Protein AF-A0AAW7KJJ9-F1 (afdb_monomer_lite)

Radius of gyration: 34.93 Å; chains: 1; bounding box: 72×55×108 Å

pLDDT: mean 77.61, std 20.38, range [29.19, 97.38]

Organism: Enterococcus faecalis (NCBI:txid1351)

Foldseek 3Di:
DDDDDPPDDPPPPPPPPDDDDADLPAAKWKDADLAALQFIWIWHDDQVQQWIKIFTGDNNHTPDIDIWRWHADPVQQWIWTDDPPVDIDIWHWDDDPQWIDTNNDIIGHPPDPVSVVNSVSNHVNNVVVVVVVVVQLVLQQVLLVVLQVLAQVQCQVPVFAKDWFDDPPPLPDPDQKDWIWIWGQHPQAIKIWIWIFGADPNDTDDTDIDDIWTWGWPFFDADRPDDPDPPPPPPPPPPFDDDPQHQDDDPHSVLSVVNRYLLSSLVVRVVVVGFWTWTWIHTPDDPFGIKTFIATSPPRDTDHIPGDD

Structure (mmCIF, N/CA/C/O backbone):
data_AF-A0AAW7KJJ9-F1
#
_entry.id   AF-A0AAW7KJJ9-F1
#
loop_
_atom_site.group_PDB
_atom_site.id
_atom_site.type_symbol
_atom_site.label_atom_id
_atom_site.label_alt_id
_atom_site.label_comp_id
_atom_site.label_asym_id
_atom_site.label_entity_id
_atom_site.label_seq_id
_atom_site.pdbx_PDB_ins_code
_atom_site.Cartn_x
_atom_site.Cartn_y
_atom_site.Cartn_z
_atom_site.occupancy
_atom_site.B_iso_or_equiv
_atom_site.auth_seq_id
_atom_site.auth_comp_id
_atom_site.auth_asym_id
_atom_site.auth_atom_id
_atom_site.pdbx_PDB_model_num
ATOM 1 N N . MET A 1 1 ? -12.102 44.221 17.103 1.00 38.56 1 MET A N 1
ATOM 2 C CA . MET A 1 1 ? -13.132 43.160 17.133 1.00 38.56 1 MET A CA 1
ATOM 3 C C . MET A 1 1 ? -12.766 42.101 16.115 1.00 38.56 1 MET A C 1
ATOM 5 O O . MET A 1 1 ? -12.792 42.409 14.933 1.00 38.56 1 MET A O 1
ATOM 9 N N . LYS A 1 2 ? -12.382 40.914 16.587 1.00 29.19 2 LYS A N 1
ATOM 10 C CA . LYS A 1 2 ? -12.549 39.595 15.953 1.00 29.19 2 LYS A CA 1
ATOM 11 C C . LYS A 1 2 ? -11.945 38.584 16.934 1.00 29.19 2 LYS A C 1
ATOM 13 O O . LYS A 1 2 ? -10.739 38.569 17.147 1.00 29.19 2 LYS A O 1
ATOM 18 N N . GLN A 1 3 ? -12.829 37.885 17.643 1.00 29.89 3 GLN A N 1
ATOM 19 C CA . GLN A 1 3 ? -12.506 36.772 18.533 1.00 29.89 3 GLN A CA 1
ATOM 20 C C . GLN A 1 3 ? -12.103 35.581 17.663 1.00 29.89 3 GLN A C 1
ATOM 22 O O . GLN A 1 3 ? -12.896 35.156 16.827 1.00 29.89 3 GLN A O 1
ATOM 27 N N . ASN A 1 4 ? -10.896 35.055 17.868 1.00 33.16 4 ASN A N 1
ATOM 28 C CA . ASN A 1 4 ? -10.524 33.742 17.359 1.00 33.16 4 ASN A CA 1
ATOM 29 C C . ASN A 1 4 ? -10.923 32.695 18.398 1.00 33.16 4 ASN A C 1
ATOM 31 O O . ASN A 1 4 ? -10.538 32.761 19.566 1.00 33.16 4 ASN A O 1
ATOM 35 N N . LEU A 1 5 ? -11.764 31.781 17.933 1.00 33.03 5 LEU A N 1
ATOM 36 C CA . LEU A 1 5 ? -12.365 30.675 18.650 1.00 33.03 5 LEU A CA 1
ATOM 37 C C . LEU A 1 5 ? -11.293 29.591 18.865 1.00 33.03 5 LEU A C 1
ATOM 39 O O . LEU A 1 5 ? -10.882 28.921 17.924 1.00 33.03 5 LEU A O 1
ATOM 43 N N . LEU A 1 6 ? -10.823 29.437 20.102 1.00 32.75 6 LEU A N 1
ATOM 44 C CA . LEU A 1 6 ? -10.086 28.258 20.556 1.00 32.75 6 LEU A CA 1
ATOM 45 C C . LEU A 1 6 ? -11.108 27.138 20.793 1.00 32.75 6 LEU A C 1
ATOM 47 O O . LEU A 1 6 ? -11.750 27.103 21.841 1.00 32.75 6 LEU A O 1
ATOM 51 N N . ILE A 1 7 ? -11.274 26.230 19.830 1.00 38.69 7 ILE A N 1
ATOM 52 C CA . ILE A 1 7 ? -11.915 24.931 20.077 1.00 38.69 7 ILE A CA 1
ATOM 53 C C . ILE A 1 7 ? -10.819 24.015 20.629 1.00 38.69 7 ILE A C 1
ATOM 55 O O . ILE A 1 7 ? -10.204 23.229 19.918 1.00 38.69 7 ILE A O 1
ATOM 59 N N . GLY A 1 8 ? -10.507 24.207 21.910 1.00 32.06 8 GLY A N 1
ATOM 60 C CA . GLY A 1 8 ? -9.740 23.246 22.690 1.00 32.06 8 GLY A CA 1
ATOM 61 C C . GLY A 1 8 ? -10.665 22.103 23.087 1.00 32.06 8 GLY A C 1
ATOM 62 O O . GLY A 1 8 ? -11.717 22.349 23.677 1.00 32.06 8 GLY A O 1
ATOM 63 N N . GLY A 1 9 ? -10.279 20.877 22.730 1.00 35.22 9 GLY A N 1
ATOM 64 C CA . GLY A 1 9 ? -11.007 19.650 23.032 1.00 35.22 9 GLY A CA 1
ATOM 65 C C . GLY A 1 9 ? -11.447 19.591 24.492 1.00 35.22 9 GLY A C 1
ATOM 66 O O . GLY A 1 9 ? -10.632 19.592 25.416 1.00 35.22 9 GLY A O 1
ATOM 67 N N . LEU A 1 10 ? -12.762 19.547 24.689 1.00 30.70 10 LEU A N 1
ATOM 68 C CA . LEU A 1 10 ? -13.374 19.370 25.992 1.00 30.70 10 LEU A CA 1
ATOM 69 C C . LEU A 1 10 ? -13.276 17.882 26.362 1.00 30.70 10 LEU A C 1
ATOM 71 O O . LEU A 1 10 ? -14.176 17.092 26.096 1.00 30.70 10 LEU A O 1
ATOM 75 N N . LEU A 1 11 ? -12.148 17.499 26.961 1.00 33.16 11 LEU A N 1
ATOM 76 C CA . LEU A 1 11 ? -11.997 16.251 27.707 1.00 33.16 11 LEU A CA 1
ATOM 77 C C . LEU A 1 11 ? -12.899 16.339 28.946 1.00 33.16 11 LEU A C 1
ATOM 79 O O . LEU A 1 11 ? -12.489 16.822 30.002 1.00 33.16 11 LEU A O 1
ATOM 83 N N . ILE A 1 12 ? -14.157 15.918 28.811 1.00 36.25 12 ILE A N 1
ATOM 84 C CA . ILE A 1 12 ? -15.059 15.785 29.952 1.00 36.25 12 ILE A CA 1
ATOM 85 C C . ILE A 1 12 ? -14.660 14.518 30.725 1.00 36.25 12 ILE A C 1
ATOM 87 O O . ILE A 1 12 ? -15.220 13.445 30.540 1.00 36.25 12 ILE A O 1
ATOM 91 N N . LEU A 1 13 ? -13.676 14.644 31.614 1.00 38.50 13 LEU A N 1
ATOM 92 C CA . LEU A 1 13 ? -13.427 13.676 32.683 1.00 38.50 13 LEU A CA 1
ATOM 93 C C . LEU A 1 13 ? -14.454 13.918 33.799 1.00 38.50 13 LEU A C 1
ATOM 95 O O . LEU A 1 13 ? -14.200 14.670 34.742 1.00 38.50 13 LEU A O 1
ATOM 99 N N . VAL A 1 14 ? -15.636 13.301 33.692 1.00 40.09 14 VAL A N 1
ATOM 100 C CA . VAL A 1 14 ? -16.608 13.273 34.798 1.00 40.09 14 VAL A CA 1
ATOM 101 C C . VAL A 1 14 ? -16.151 12.243 35.832 1.00 40.09 14 VAL A C 1
ATOM 103 O O . VAL A 1 14 ? -16.577 11.091 35.834 1.00 40.09 14 VAL A O 1
ATOM 106 N N . PHE A 1 15 ? -15.305 12.663 36.771 1.00 39.34 15 PHE A N 1
ATOM 107 C CA . PHE A 1 15 ? -15.132 11.931 38.025 1.00 39.34 15 PHE A CA 1
ATOM 108 C C . PHE A 1 15 ? -16.404 12.075 38.870 1.00 39.34 15 PHE A C 1
ATOM 110 O O . PHE A 1 15 ? -16.551 13.033 39.626 1.00 39.34 15 PHE A O 1
ATOM 117 N N . SER A 1 16 ? -17.326 11.115 38.776 1.00 38.00 16 SER A N 1
ATOM 118 C CA . SER A 1 16 ? -18.429 10.992 39.736 1.00 38.00 16 SER A CA 1
ATOM 119 C C . SER A 1 16 ? -18.065 10.009 40.856 1.00 38.00 16 SER A C 1
ATOM 121 O O . SER A 1 16 ? -18.453 8.842 40.882 1.00 38.00 16 SER A O 1
ATOM 123 N N . LEU A 1 17 ? -17.311 10.516 41.836 1.00 41.28 17 LEU A N 1
ATOM 124 C CA . LEU A 1 17 ? -17.222 9.911 43.165 1.00 41.28 17 LEU A CA 1
ATOM 125 C C . LEU A 1 17 ? -18.615 9.944 43.808 1.00 41.28 17 LEU A C 1
ATOM 127 O O . LEU A 1 17 ? -19.129 11.001 44.159 1.00 41.28 17 LEU A O 1
ATOM 131 N N . GLY A 1 18 ? -19.228 8.774 43.960 1.00 34.47 18 GLY A N 1
ATOM 132 C CA . GLY A 1 18 ? -20.484 8.614 44.682 1.00 34.47 18 GLY A CA 1
ATOM 133 C C . GLY A 1 18 ? -20.627 7.184 45.173 1.00 34.47 18 GLY A C 1
ATOM 134 O O . GLY A 1 18 ? -21.179 6.345 44.465 1.00 34.47 18 GLY A O 1
ATOM 135 N N . ALA A 1 19 ? -20.107 6.918 46.370 1.00 38.81 19 ALA A N 1
ATOM 136 C CA . ALA A 1 19 ? -20.372 5.705 47.129 1.00 38.81 19 ALA A CA 1
ATOM 137 C C . ALA A 1 19 ? -21.547 5.964 48.083 1.00 38.81 19 ALA A C 1
ATOM 139 O O . ALA A 1 19 ? -21.406 6.744 49.020 1.00 38.81 19 ALA A O 1
ATOM 140 N N . CYS A 1 20 ? -22.695 5.343 47.793 1.00 37.47 20 CYS A N 1
ATOM 141 C CA . CYS A 1 20 ? -23.636 4.728 48.742 1.00 37.47 20 CYS A CA 1
ATOM 142 C C . CYS A 1 20 ? -24.881 4.266 47.962 1.00 37.47 20 CYS A C 1
ATOM 144 O O . CYS A 1 20 ? -25.702 5.085 47.565 1.00 37.47 20 CYS A O 1
ATOM 146 N N . GLY A 1 21 ? -24.992 2.952 47.725 1.00 47.78 21 GLY A N 1
ATOM 147 C CA . GLY A 1 21 ? -26.198 2.299 47.189 1.00 47.78 21 GLY A CA 1
ATOM 148 C C . GLY A 1 21 ? -26.370 2.252 45.664 1.00 47.78 21 GLY A C 1
ATOM 149 O O . GLY A 1 21 ? -27.500 2.104 45.217 1.00 47.78 21 GLY A O 1
ATOM 150 N N . LYS A 1 22 ? -25.303 2.383 44.863 1.00 66.94 22 LYS A N 1
ATOM 151 C CA . LYS A 1 22 ? -25.394 2.287 43.391 1.00 66.94 22 LYS A CA 1
ATOM 152 C C . LYS A 1 22 ? -25.579 0.838 42.929 1.00 66.94 22 LYS A C 1
ATOM 154 O O . LYS A 1 22 ? -24.984 -0.072 43.514 1.00 66.94 22 LYS A O 1
ATOM 159 N N . ASN A 1 23 ? -26.385 0.632 41.888 1.00 81.12 23 ASN A N 1
ATOM 160 C CA . ASN A 1 23 ? -26.553 -0.676 41.260 1.00 81.12 23 ASN A CA 1
ATOM 161 C C . ASN A 1 23 ? -25.176 -1.165 40.779 1.00 81.12 23 ASN A C 1
ATOM 163 O O . ASN A 1 23 ? -24.362 -0.372 40.308 1.00 81.12 23 ASN A O 1
ATOM 167 N N . LYS A 1 24 ? -24.886 -2.468 40.891 1.00 87.06 24 LYS A N 1
ATOM 168 C CA . LYS A 1 24 ? -23.580 -3.034 40.496 1.00 87.06 24 LYS A CA 1
ATOM 169 C C . LYS A 1 24 ? -23.225 -2.767 39.030 1.00 87.06 24 LYS A C 1
ATOM 171 O O . LYS A 1 24 ? -22.048 -2.790 38.685 1.00 87.06 24 LYS A O 1
ATOM 176 N N . ILE A 1 25 ? -24.229 -2.534 38.187 1.00 91.25 25 ILE A N 1
ATOM 177 C CA . ILE A 1 25 ? -24.044 -2.220 36.771 1.00 91.25 25 ILE A CA 1
ATOM 178 C C . ILE A 1 25 ? -23.731 -0.736 36.505 1.00 91.25 25 ILE A C 1
ATOM 180 O O . ILE A 1 25 ? -23.243 -0.409 35.427 1.00 91.25 25 ILE A O 1
ATOM 184 N N . ASP A 1 26 ? -23.950 0.168 37.466 1.00 92.56 26 ASP A N 1
ATOM 185 C CA . ASP A 1 26 ? -23.759 1.609 37.256 1.00 92.56 26 ASP A CA 1
ATOM 186 C C . ASP A 1 26 ? -22.306 1.970 36.931 1.00 92.56 26 ASP A C 1
ATOM 188 O O . ASP A 1 26 ? -21.365 1.539 37.605 1.00 92.56 26 ASP A O 1
ATOM 192 N N . GLY A 1 27 ? -22.126 2.859 35.956 1.00 93.75 27 GLY A N 1
ATOM 193 C CA . GLY A 1 27 ? -20.876 3.510 35.566 1.00 93.75 27 GLY A CA 1
ATOM 194 C C . GLY A 1 27 ? -20.421 3.149 34.153 1.00 93.75 27 GLY A C 1
ATOM 195 O O . GLY A 1 27 ? -21.207 2.652 33.352 1.00 93.75 27 GLY A O 1
ATOM 196 N N . THR A 1 28 ? -19.142 3.395 33.871 1.00 96.88 28 THR A N 1
ATOM 197 C CA . THR A 1 28 ? -18.573 3.261 32.524 1.00 96.88 28 THR A CA 1
ATOM 198 C C . THR A 1 28 ? -17.929 1.896 32.302 1.00 96.88 28 THR A C 1
ATOM 200 O O . THR A 1 28 ? -17.149 1.419 33.135 1.00 96.88 28 THR A O 1
ATOM 203 N N . TRP A 1 29 ? -18.249 1.279 31.171 1.00 97.38 29 TRP A N 1
ATOM 204 C CA . TRP A 1 29 ? -17.773 -0.028 30.737 1.00 97.38 29 TRP A CA 1
ATOM 205 C C . TRP A 1 29 ? -17.231 0.083 29.317 1.00 97.38 29 TRP A C 1
ATOM 207 O O . TRP A 1 29 ? -17.823 0.755 28.481 1.00 97.38 29 TRP A O 1
ATOM 217 N N . THR A 1 30 ? -16.084 -0.526 29.045 1.00 97.00 30 THR A N 1
ATOM 218 C CA . THR A 1 30 ? -15.390 -0.404 27.759 1.00 97.00 30 THR A CA 1
ATOM 219 C C . THR A 1 30 ? -15.041 -1.775 27.204 1.00 97.00 30 THR A C 1
ATOM 221 O O . THR A 1 30 ? -14.566 -2.650 27.929 1.00 97.00 30 THR A O 1
ATOM 224 N N . GLN A 1 31 ? -15.224 -1.931 25.900 1.00 96.81 31 GLN A N 1
ATOM 225 C CA . GLN A 1 31 ? -14.722 -3.046 25.112 1.00 96.81 31 GLN A CA 1
ATOM 226 C C . GLN A 1 31 ? -13.832 -2.481 24.004 1.00 96.81 31 GLN A C 1
ATOM 228 O O . GLN A 1 31 ? -14.253 -1.595 23.268 1.00 96.81 31 GLN A O 1
ATOM 233 N N . TYR A 1 32 ? -12.600 -2.969 23.893 1.00 95.94 32 TYR A N 1
ATOM 234 C CA . TYR A 1 32 ? -11.695 -2.594 22.803 1.00 95.94 32 TYR A CA 1
ATOM 235 C C . TYR A 1 32 ? -11.823 -3.594 21.660 1.00 95.94 32 TYR A C 1
ATOM 237 O O . TYR A 1 32 ? -12.079 -4.775 21.901 1.00 95.94 32 TYR A O 1
ATOM 245 N N . SER A 1 33 ? -11.589 -3.137 20.434 1.00 94.06 33 SER A N 1
ATOM 246 C CA . SER A 1 33 ? -11.373 -4.042 19.311 1.00 94.06 33 SER A CA 1
ATOM 247 C C . SER A 1 33 ? -10.130 -4.907 19.550 1.00 94.06 33 SER A C 1
ATOM 249 O O . SER A 1 33 ? -9.193 -4.508 20.250 1.00 94.06 33 SER A O 1
ATOM 251 N N . ASP A 1 34 ? -10.079 -6.071 18.906 1.00 91.12 34 ASP A N 1
ATOM 252 C CA . ASP A 1 34 ? -8.890 -6.930 18.946 1.00 91.12 34 ASP A CA 1
ATOM 253 C C . ASP A 1 34 ? -7.673 -6.308 18.238 1.00 91.12 34 ASP A C 1
ATOM 255 O O . ASP A 1 34 ? -6.546 -6.760 18.440 1.00 91.12 34 ASP A O 1
ATOM 259 N N . TYR A 1 35 ? -7.887 -5.264 17.433 1.00 88.88 35 TYR A N 1
ATOM 260 C CA . TYR A 1 35 ? -6.872 -4.677 16.561 1.00 88.88 35 TYR A CA 1
ATOM 261 C C . TYR A 1 35 ? -6.276 -3.378 17.102 1.00 88.88 35 TYR A C 1
ATOM 263 O O . TYR A 1 35 ? -5.182 -2.999 16.696 1.00 88.88 35 TYR A O 1
ATOM 271 N N . SER A 1 36 ? -6.988 -2.667 17.978 1.00 93.56 36 SER A N 1
ATOM 272 C CA . SER A 1 36 ? -6.662 -1.281 18.320 1.00 93.56 36 SER A CA 1
ATOM 273 C C . SER A 1 36 ? -7.365 -0.808 19.583 1.00 93.56 36 SER A C 1
ATOM 275 O O . SER A 1 36 ? -8.564 -1.002 19.770 1.00 93.56 36 SER A O 1
ATOM 277 N N . GLU A 1 37 ? -6.615 -0.125 20.450 1.00 95.19 37 GLU A N 1
ATOM 278 C CA . GLU A 1 37 ? -7.151 0.511 21.653 1.00 95.19 37 GLU A CA 1
ATOM 279 C C . GLU A 1 37 ? -7.952 1.789 21.362 1.00 95.19 37 GLU A C 1
ATOM 281 O O . GLU A 1 37 ? -8.594 2.343 22.260 1.00 95.19 37 GLU A O 1
ATOM 286 N N . LYS A 1 38 ? -7.848 2.294 20.129 1.00 93.25 38 LYS A N 1
ATOM 287 C CA . LYS A 1 38 ? -8.545 3.486 19.649 1.00 93.25 38 LYS A CA 1
ATOM 288 C C . LYS A 1 38 ? -9.942 3.162 19.122 1.00 93.25 38 LYS A C 1
ATOM 290 O O . LYS A 1 38 ? -10.807 4.035 19.155 1.00 93.25 38 LYS A O 1
ATOM 295 N N . ASP A 1 39 ? -10.141 1.930 18.669 1.00 95.69 39 ASP A N 1
ATOM 296 C CA . ASP A 1 39 ? -11.422 1.414 18.207 1.00 95.69 39 ASP A CA 1
ATOM 297 C C . ASP A 1 39 ? -12.066 0.646 19.361 1.00 95.69 39 ASP A C 1
ATOM 299 O O . ASP A 1 39 ? -11.541 -0.371 19.826 1.00 95.69 39 ASP A O 1
ATOM 303 N N . LYS A 1 40 ? -13.151 1.191 19.906 1.00 96.25 40 LYS A N 1
ATOM 304 C CA . LYS A 1 40 ? -13.757 0.690 21.144 1.00 96.25 40 LYS A CA 1
ATOM 305 C C . LYS A 1 40 ? -15.232 1.043 21.233 1.00 96.25 40 LYS A C 1
ATOM 307 O O . LYS A 1 40 ? -15.655 2.070 20.713 1.00 96.25 40 LYS A O 1
ATOM 312 N N . THR A 1 41 ? -15.970 0.260 22.001 1.00 96.62 41 THR A N 1
ATOM 313 C CA . THR A 1 41 ? -17.347 0.561 22.389 1.00 96.62 41 THR A CA 1
ATOM 314 C C . THR A 1 41 ? -17.377 0.895 23.874 1.00 96.62 41 THR A C 1
ATOM 316 O O . THR A 1 41 ? -16.780 0.195 24.696 1.00 96.62 41 THR A O 1
ATOM 319 N N . VAL A 1 42 ? -18.037 1.996 24.224 1.00 96.94 42 VAL A N 1
ATOM 320 C CA . VAL A 1 42 ? -18.169 2.481 25.599 1.00 96.94 42 VAL A CA 1
ATOM 321 C C . VAL A 1 42 ? -19.642 2.529 25.975 1.00 96.94 42 VAL A C 1
ATOM 323 O O . VAL A 1 42 ? -20.436 3.182 25.303 1.00 96.94 42 VAL A O 1
ATOM 326 N N . TYR A 1 43 ? -19.979 1.866 27.076 1.00 95.81 43 TYR A N 1
ATOM 327 C CA . TYR A 1 43 ? -21.298 1.868 27.688 1.00 95.81 43 TYR A CA 1
ATOM 328 C C . TYR A 1 43 ? -21.250 2.674 28.983 1.00 95.81 43 TYR A C 1
ATOM 330 O O . TYR A 1 43 ? -20.529 2.323 29.918 1.00 95.81 43 TYR A O 1
ATOM 338 N N . GLU A 1 44 ? -22.051 3.727 29.068 1.00 96.50 44 GLU A N 1
ATOM 339 C CA . GLU A 1 44 ? -22.269 4.487 30.297 1.00 96.50 44 GLU A CA 1
ATOM 340 C C . GLU A 1 44 ? -23.669 4.185 30.821 1.00 96.50 44 GLU A C 1
ATOM 342 O O . GLU A 1 44 ? -24.659 4.549 30.188 1.00 96.50 44 GLU A O 1
ATOM 347 N N . ILE A 1 45 ? -23.761 3.507 31.966 1.00 94.88 45 ILE A N 1
ATOM 348 C CA . ILE A 1 45 ? -25.038 3.086 32.553 1.00 94.88 45 ILE A CA 1
ATOM 349 C C . ILE A 1 45 ? -25.307 3.891 33.824 1.00 94.88 45 ILE A C 1
ATOM 351 O O . ILE A 1 45 ? -24.501 3.887 34.757 1.00 94.88 45 ILE A O 1
ATOM 355 N N . ASP A 1 46 ? -26.460 4.558 33.864 1.00 94.25 46 ASP A N 1
ATOM 356 C CA . ASP A 1 46 ? -26.960 5.302 35.018 1.00 94.25 46 ASP A CA 1
ATOM 357 C C . ASP A 1 46 ? -28.389 4.854 35.339 1.00 94.25 46 ASP A C 1
ATOM 359 O O . ASP A 1 46 ? -29.377 5.334 34.768 1.00 94.25 46 ASP A O 1
ATOM 363 N N . THR A 1 47 ? -28.497 3.911 36.273 1.00 92.25 47 THR A N 1
ATOM 364 C CA . THR A 1 47 ? -29.785 3.358 36.701 1.00 92.25 47 THR A CA 1
ATOM 365 C C . THR A 1 47 ? -30.644 4.357 37.470 1.00 92.25 47 THR A C 1
ATOM 367 O O . THR A 1 47 ? -31.866 4.259 37.404 1.00 92.25 47 THR A O 1
ATOM 370 N N . ASN A 1 48 ? -30.058 5.372 38.118 1.00 91.38 48 ASN A N 1
ATOM 371 C CA . ASN A 1 48 ? -30.836 6.409 38.810 1.00 91.38 48 ASN A CA 1
ATOM 372 C C . ASN A 1 48 ? -31.593 7.280 37.805 1.00 91.38 48 ASN A C 1
ATOM 374 O O . ASN A 1 48 ? -32.760 7.624 38.004 1.00 91.38 48 ASN A O 1
ATOM 378 N N . ASN A 1 49 ? -30.928 7.613 36.699 1.00 91.69 49 ASN A N 1
ATOM 379 C CA . ASN A 1 49 ? -31.509 8.407 35.624 1.00 91.69 49 ASN A CA 1
ATOM 380 C C . ASN A 1 49 ? -32.181 7.567 34.533 1.00 91.69 49 ASN A C 1
ATOM 382 O O . ASN A 1 49 ? -32.677 8.151 33.569 1.00 91.69 49 ASN A O 1
ATOM 386 N N . HIS A 1 50 ? -32.237 6.239 34.692 1.00 92.50 50 HIS A N 1
ATOM 387 C CA . HIS A 1 50 ? -32.863 5.307 33.748 1.00 92.50 50 HIS A CA 1
ATOM 388 C C . HIS A 1 50 ? -32.281 5.429 32.330 1.00 92.50 50 HIS A C 1
ATOM 390 O O . HIS A 1 50 ? -33.007 5.404 31.333 1.00 92.50 50 HIS A O 1
ATOM 396 N N . LYS A 1 51 ? -30.960 5.615 32.232 1.00 94.12 51 LYS A N 1
ATOM 397 C CA . LYS A 1 51 ? -30.259 5.917 30.978 1.00 94.12 51 LYS A CA 1
ATOM 398 C C . LYS A 1 51 ? -29.071 4.996 30.753 1.00 94.12 51 LYS A C 1
ATOM 400 O O . LYS A 1 51 ? -28.349 4.654 31.686 1.00 94.12 51 LYS A O 1
ATOM 405 N N . MET A 1 52 ? -28.861 4.660 29.488 1.00 93.88 52 MET A N 1
ATOM 406 C CA . MET A 1 52 ? -27.653 4.018 28.993 1.00 93.88 52 MET A CA 1
ATOM 407 C C . MET A 1 52 ? -27.198 4.731 27.726 1.00 93.88 52 MET A C 1
ATOM 409 O O . MET A 1 52 ? -27.986 4.880 26.796 1.00 93.88 52 MET A O 1
ATOM 413 N N . THR A 1 53 ? -25.946 5.168 27.685 1.00 95.25 53 THR A N 1
ATOM 414 C CA . THR A 1 53 ? -25.325 5.705 26.471 1.00 95.25 53 THR A CA 1
ATOM 415 C C . THR A 1 53 ? -24.377 4.658 25.910 1.00 95.25 53 THR A C 1
ATOM 417 O O . THR A 1 53 ? -23.553 4.136 26.657 1.00 95.25 53 THR A O 1
ATOM 420 N N . ILE A 1 54 ? -24.482 4.363 24.617 1.00 94.62 54 ILE A N 1
ATOM 421 C CA . ILE A 1 54 ? -23.535 3.509 23.894 1.00 94.62 54 ILE A CA 1
ATOM 422 C C . ILE A 1 54 ? -22.823 4.384 22.873 1.00 94.62 54 ILE A C 1
ATOM 424 O O . ILE A 1 54 ? -23.484 4.979 22.021 1.00 94.62 54 ILE A O 1
ATOM 428 N N . SER A 1 55 ? -21.501 4.463 22.964 1.00 96.50 55 SER A N 1
ATOM 429 C CA . SER A 1 55 ? -20.659 5.236 22.053 1.00 96.50 55 SER A CA 1
ATOM 430 C C . SER A 1 55 ? -19.627 4.328 21.400 1.00 96.50 55 SER A C 1
ATOM 432 O O . SER A 1 55 ? -18.847 3.676 22.097 1.00 96.50 55 SER A O 1
ATOM 434 N N . GLU A 1 56 ? -19.598 4.316 20.073 1.00 96.62 56 GLU A N 1
ATOM 435 C CA . GLU A 1 56 ? -18.585 3.611 19.292 1.00 96.62 56 GLU A CA 1
ATOM 436 C C . GLU A 1 56 ? -17.515 4.604 18.858 1.00 96.62 56 GLU A C 1
ATOM 438 O O . GLU A 1 56 ? -17.804 5.701 18.369 1.00 96.62 56 GLU A O 1
ATOM 443 N N . TYR A 1 57 ? -16.265 4.208 19.045 1.00 95.44 57 TYR A N 1
ATOM 444 C CA . TYR A 1 57 ? -15.099 4.974 18.663 1.00 95.44 57 TYR A CA 1
ATOM 445 C C . TYR A 1 57 ? -14.418 4.292 17.487 1.00 95.44 57 TYR A C 1
ATOM 447 O O . TYR A 1 57 ? -14.188 3.084 17.543 1.00 95.44 57 TYR A O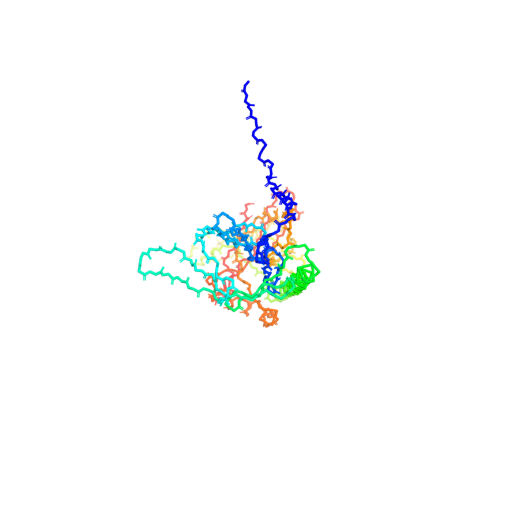 1
ATOM 455 N N . SER A 1 58 ? -14.036 5.076 16.480 1.00 93.12 58 SER A N 1
ATOM 456 C CA . SER A 1 58 ? -13.079 4.655 15.464 1.00 93.12 58 SER A CA 1
ATOM 457 C C . SER A 1 58 ? -11.900 5.615 15.425 1.00 93.12 58 SER A C 1
ATOM 459 O O . SER A 1 58 ? -12.077 6.831 15.461 1.00 93.12 58 SER A O 1
ATOM 461 N N . ASN A 1 59 ? -10.682 5.071 15.433 1.00 91.06 59 ASN A N 1
ATOM 462 C CA . ASN A 1 59 ? -9.436 5.841 15.509 1.00 91.06 59 ASN A CA 1
ATOM 463 C C . ASN A 1 59 ? -9.414 6.903 16.639 1.00 91.06 59 ASN A C 1
ATOM 465 O O . ASN A 1 59 ? -8.734 7.923 16.552 1.00 91.06 59 ASN A O 1
ATOM 469 N N . GLY A 1 60 ? -10.119 6.647 17.746 1.00 90.00 60 GLY A N 1
ATOM 470 C CA . GLY A 1 60 ? -10.161 7.527 18.916 1.00 90.00 60 GLY A CA 1
ATOM 471 C C . GLY A 1 60 ? -11.220 8.628 18.848 1.00 90.00 60 GLY A C 1
ATOM 472 O O . GLY A 1 60 ? -11.388 9.348 19.832 1.00 90.00 60 GLY A O 1
ATOM 473 N N . GLU A 1 61 ? -11.968 8.720 17.750 1.00 93.19 61 GLU A N 1
ATOM 474 C CA . GLU A 1 61 ? -13.087 9.643 17.578 1.00 93.19 61 GLU A CA 1
ATOM 475 C C . GLU A 1 61 ? -14.419 8.907 17.694 1.00 93.19 61 GLU A C 1
ATOM 477 O O . GLU A 1 61 ? -14.532 7.749 17.301 1.00 93.19 61 GLU A O 1
ATOM 482 N N . ILE A 1 62 ? -15.439 9.572 18.239 1.00 93.00 62 ILE A N 1
ATOM 483 C CA . ILE A 1 62 ? -16.788 9.001 18.327 1.00 93.00 62 ILE A CA 1
ATOM 484 C C . ILE A 1 62 ? -17.393 8.996 16.923 1.00 93.00 62 ILE A C 1
ATOM 486 O O . ILE A 1 62 ? -17.606 10.062 16.347 1.00 93.00 62 ILE A O 1
ATOM 490 N N . VAL A 1 63 ? -17.708 7.813 16.399 1.00 95.81 63 VAL A N 1
ATOM 491 C CA . VAL A 1 63 ? -18.373 7.654 15.096 1.00 95.81 63 VAL A CA 1
ATOM 492 C C . VAL A 1 63 ? -19.885 7.551 15.239 1.00 95.81 63 VAL A C 1
ATOM 494 O O . VAL A 1 63 ? -20.628 8.110 14.433 1.00 95.81 63 VAL A O 1
ATOM 497 N N . THR A 1 64 ? -20.356 6.887 16.293 1.00 95.19 64 THR A N 1
ATOM 498 C CA . THR A 1 64 ? -21.778 6.761 16.608 1.00 95.19 64 THR A CA 1
ATOM 499 C C . THR A 1 64 ? -21.984 6.904 18.112 1.00 95.19 64 THR A C 1
ATOM 501 O O . THR A 1 64 ? -21.132 6.544 18.926 1.00 95.19 64 THR A O 1
ATOM 504 N N . SER A 1 65 ? -23.124 7.471 18.500 1.00 94.38 65 SER A N 1
ATOM 505 C CA . SER A 1 65 ? -23.547 7.513 19.896 1.00 94.38 65 SER A CA 1
ATOM 506 C C . SER A 1 65 ? -25.062 7.410 19.972 1.00 94.38 65 SER A C 1
ATOM 508 O O . SER A 1 65 ?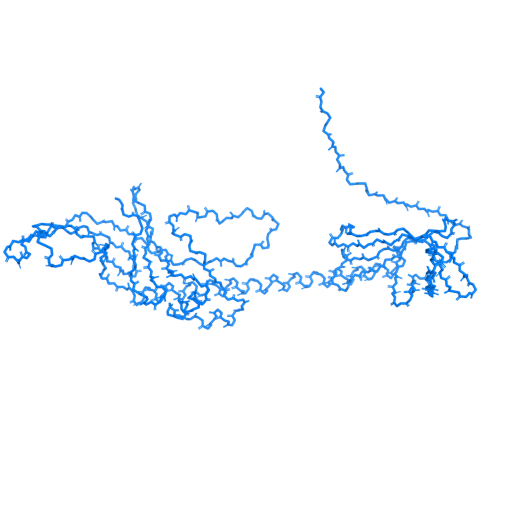 -25.781 8.093 19.238 1.00 94.38 65 SER A O 1
ATOM 510 N N . SER A 1 66 ? -25.554 6.540 20.848 1.00 91.81 66 SER A N 1
ATOM 511 C CA . SER A 1 66 ? -26.978 6.313 21.065 1.00 91.81 66 SER A CA 1
ATOM 512 C C . SER A 1 66 ? -27.316 6.439 22.545 1.00 91.81 66 SER A C 1
ATOM 514 O O . SER A 1 66 ? -26.611 5.919 23.408 1.00 91.81 66 SER A O 1
ATOM 516 N N . LEU A 1 67 ? -28.409 7.146 22.840 1.00 92.69 67 LEU A N 1
ATOM 517 C CA . LEU A 1 67 ? -28.964 7.250 24.184 1.00 92.69 67 LEU A CA 1
ATOM 518 C C . LEU A 1 67 ? -30.213 6.378 24.281 1.00 92.69 67 LEU A C 1
ATOM 520 O O . LEU A 1 67 ? -31.200 6.607 23.582 1.00 92.69 67 LEU A O 1
ATOM 524 N N . LYS A 1 68 ? -30.183 5.433 25.210 1.00 90.88 68 LYS A N 1
ATOM 525 C CA . LYS A 1 68 ? -31.225 4.445 25.455 1.00 90.88 68 LYS A CA 1
ATOM 526 C C . LYS A 1 68 ? -31.884 4.719 26.803 1.00 90.88 68 LYS A C 1
ATOM 528 O O . LYS A 1 68 ? -31.213 4.962 27.808 1.00 90.88 68 LYS A O 1
ATOM 533 N N . GLN A 1 69 ? -33.214 4.718 26.826 1.00 92.69 69 GLN A N 1
ATOM 534 C CA . GLN A 1 69 ? -33.983 4.745 28.072 1.00 92.69 69 GLN A CA 1
ATOM 535 C C . GLN A 1 69 ? -34.111 3.313 28.580 1.00 92.69 69 GLN A C 1
ATOM 537 O O . GLN A 1 69 ? -34.578 2.451 27.840 1.00 92.69 69 GLN A O 1
ATOM 542 N N . ILE A 1 70 ? -33.707 3.051 29.820 1.00 92.50 70 ILE A N 1
ATOM 543 C CA . ILE A 1 70 ? -33.607 1.686 30.347 1.00 92.50 70 ILE A CA 1
ATOM 544 C C . ILE A 1 70 ? -34.334 1.508 31.677 1.00 92.50 70 ILE A C 1
ATOM 546 O O . ILE A 1 70 ? -34.524 2.442 32.449 1.00 92.50 70 ILE A O 1
ATOM 550 N N . THR A 1 71 ? -34.718 0.274 31.976 1.00 91.25 71 THR A N 1
ATOM 551 C CA . THR A 1 71 ? -35.122 -0.165 33.316 1.00 91.25 71 THR A CA 1
ATOM 552 C C . THR A 1 71 ? -34.360 -1.438 33.655 1.00 91.25 71 THR A C 1
ATOM 554 O O . THR A 1 71 ? -34.310 -2.350 32.836 1.00 91.25 71 THR A O 1
ATOM 557 N N . VAL A 1 72 ? -33.760 -1.509 34.842 1.00 91.31 72 VAL A N 1
ATOM 558 C CA . VAL A 1 72 ? -32.960 -2.667 35.268 1.00 91.31 72 VAL A CA 1
ATOM 559 C C . VAL A 1 72 ? -33.755 -3.515 36.252 1.00 91.31 72 VAL A C 1
ATOM 561 O O . VAL A 1 72 ? -34.213 -3.013 37.277 1.00 91.31 72 VAL A O 1
ATOM 564 N N . ASP A 1 73 ? -33.892 -4.806 35.953 1.00 90.62 73 ASP A N 1
ATOM 565 C CA . ASP A 1 73 ? -34.428 -5.806 36.871 1.00 90.62 73 ASP A CA 1
ATOM 566 C C . ASP A 1 73 ? -33.277 -6.584 37.516 1.00 90.62 73 ASP A C 1
ATOM 568 O O . ASP A 1 73 ? -32.645 -7.448 36.902 1.00 90.62 73 ASP A O 1
ATOM 572 N N . GLU A 1 74 ? -32.984 -6.271 38.778 1.00 87.19 74 GLU A N 1
ATOM 573 C CA . GLU A 1 74 ? -31.887 -6.913 39.503 1.00 87.19 74 GLU A CA 1
ATOM 574 C C . GLU A 1 74 ? -32.154 -8.375 39.870 1.00 87.19 74 GLU A C 1
ATOM 576 O O . GLU A 1 74 ? -31.188 -9.105 40.131 1.00 87.19 74 GLU A O 1
ATOM 581 N N . LYS A 1 75 ? -33.424 -8.794 39.945 1.00 89.12 75 LYS A N 1
ATOM 582 C CA . LYS A 1 75 ? -33.795 -10.169 40.302 1.00 89.12 75 LYS A CA 1
ATOM 583 C C . LYS A 1 75 ? -33.611 -11.079 39.102 1.00 89.12 75 LYS A C 1
ATOM 585 O O . LYS A 1 75 ? -32.941 -12.101 39.225 1.00 89.12 75 LYS A O 1
ATOM 590 N N . ASP A 1 76 ? -34.130 -10.645 37.960 1.00 90.06 76 ASP A N 1
ATOM 591 C CA . ASP A 1 76 ? -34.067 -11.407 36.714 1.00 90.06 76 ASP A CA 1
ATOM 592 C C . ASP A 1 76 ? -32.752 -11.186 35.955 1.00 90.06 76 ASP A C 1
ATOM 594 O O . ASP A 1 76 ? -32.491 -11.874 34.973 1.00 90.06 76 ASP A O 1
ATOM 598 N N . LYS A 1 77 ? -31.906 -10.250 36.414 1.00 92.06 77 LYS A N 1
ATOM 599 C CA . LYS A 1 77 ? -30.636 -9.877 35.771 1.00 92.06 77 LYS A CA 1
ATOM 600 C C . LYS A 1 77 ? -30.835 -9.464 34.314 1.00 92.06 77 LYS A C 1
ATOM 602 O O . LYS A 1 77 ? -30.129 -9.911 33.414 1.00 92.06 77 LYS A O 1
ATOM 607 N N . THR A 1 78 ? -31.809 -8.583 34.089 1.00 92.50 78 THR A N 1
ATOM 608 C CA . THR A 1 78 ? -32.130 -8.061 32.756 1.00 92.50 78 THR A CA 1
ATOM 609 C C . THR A 1 78 ? -32.185 -6.536 32.725 1.00 92.50 78 THR A C 1
ATOM 611 O O . THR A 1 78 ? -32.534 -5.884 33.710 1.00 92.50 78 THR A O 1
ATOM 614 N N . ILE A 1 79 ? -31.842 -5.962 31.575 1.00 91.56 79 ILE A N 1
ATOM 615 C CA . ILE A 1 79 ? -32.066 -4.561 31.222 1.00 91.56 79 ILE A CA 1
ATOM 616 C C . ILE A 1 79 ? -33.173 -4.537 30.177 1.00 91.56 79 ILE A C 1
ATOM 618 O O . ILE A 1 79 ? -33.075 -5.199 29.149 1.00 91.56 79 ILE A O 1
ATOM 622 N N . LYS A 1 80 ? -34.231 -3.775 30.429 1.00 90.06 80 LYS A N 1
ATOM 623 C CA . LYS A 1 80 ? -35.303 -3.541 29.464 1.00 90.06 80 LYS A CA 1
ATOM 624 C C . LYS A 1 80 ? -35.101 -2.189 28.820 1.00 90.06 80 LYS A C 1
ATOM 626 O O . LYS A 1 80 ? -35.068 -1.173 29.517 1.00 90.06 80 LYS A O 1
ATOM 631 N N . GLU A 1 81 ? -34.985 -2.183 27.504 1.00 85.31 81 GLU A N 1
ATOM 632 C CA . GLU A 1 81 ? -34.866 -0.965 26.724 1.00 85.31 81 GLU A CA 1
ATOM 633 C C . GLU A 1 81 ? -36.252 -0.447 26.342 1.00 85.31 81 GLU A C 1
ATOM 635 O O . GLU A 1 81 ? -37.083 -1.171 25.786 1.00 85.31 81 GLU A O 1
ATOM 640 N N . LYS A 1 82 ? -36.535 0.813 26.668 1.00 73.88 82 LYS A N 1
ATOM 641 C CA . LYS A 1 82 ? -37.835 1.424 26.406 1.00 73.88 82 LYS A CA 1
ATOM 642 C C . LYS A 1 82 ? -37.897 1.906 24.954 1.00 73.88 82 LYS A C 1
ATOM 644 O O . LYS A 1 82 ? -37.532 3.042 24.658 1.00 73.88 82 LYS A O 1
ATOM 649 N N . GLY A 1 83 ? -38.365 1.029 24.068 1.00 65.44 83 GLY A N 1
ATOM 650 C CA . GLY A 1 83 ? -38.700 1.346 22.678 1.00 65.44 83 GLY A CA 1
ATOM 651 C C . GLY A 1 83 ? -40.116 1.914 22.504 1.00 65.44 83 GLY A C 1
ATOM 652 O O . GLY A 1 83 ? -40.762 2.359 23.456 1.00 65.44 83 GLY A O 1
ATOM 653 N N . THR A 1 84 ? -40.617 1.892 21.266 1.00 53.56 84 THR A N 1
ATOM 654 C CA . THR A 1 84 ? -42.054 2.083 20.991 1.00 53.56 84 THR A CA 1
ATOM 655 C C . THR A 1 84 ? -42.836 0.850 21.468 1.00 53.56 84 THR A C 1
ATOM 657 O O . THR A 1 84 ? -42.254 -0.224 21.603 1.00 53.56 84 THR A O 1
ATOM 660 N N . GLU A 1 85 ? -44.144 0.975 21.731 1.00 52.03 85 GLU A N 1
ATOM 661 C CA . GLU A 1 85 ? -44.992 -0.070 22.356 1.00 52.03 85 GLU A CA 1
ATOM 662 C C . GLU A 1 85 ? -44.952 -1.463 21.680 1.00 52.03 85 GLU A C 1
ATOM 664 O O . GLU A 1 85 ? -45.424 -2.436 22.261 1.00 52.03 85 GLU A O 1
ATOM 669 N N . LEU A 1 86 ? -44.371 -1.581 20.481 1.00 54.50 86 LEU A N 1
ATOM 670 C CA . LEU A 1 86 ? -44.263 -2.818 19.704 1.00 54.50 86 LEU A CA 1
ATOM 671 C C . LEU A 1 86 ? -42.910 -3.548 19.834 1.00 54.50 86 LEU A C 1
ATOM 673 O O . LEU A 1 86 ? -42.832 -4.708 19.442 1.00 54.50 86 LEU A O 1
ATOM 677 N N . PHE A 1 87 ? -41.864 -2.922 20.391 1.00 57.91 87 PHE A N 1
ATOM 678 C CA . PHE A 1 87 ? -40.535 -3.534 20.545 1.00 57.91 87 PHE A CA 1
ATOM 679 C C . PHE A 1 87 ? -39.887 -3.104 21.866 1.00 57.91 87 PHE A C 1
ATOM 681 O O . PHE A 1 87 ? -39.293 -2.033 21.969 1.00 57.91 87 PHE A O 1
ATOM 688 N N . THR A 1 88 ? -40.017 -3.942 22.896 1.00 67.31 88 THR A N 1
ATOM 689 C CA . THR A 1 88 ? -39.219 -3.832 24.127 1.00 67.31 88 THR A CA 1
ATOM 690 C C . THR A 1 88 ? -38.131 -4.894 24.071 1.00 67.31 88 THR A C 1
ATOM 692 O O . THR A 1 88 ? -38.428 -6.086 24.148 1.00 67.31 88 THR A O 1
ATOM 695 N N . GLU A 1 89 ? -36.881 -4.476 23.910 1.00 81.50 89 GLU A N 1
ATOM 696 C CA . GLU A 1 89 ? -35.741 -5.387 23.948 1.00 81.50 89 GLU A CA 1
ATOM 697 C C . GLU A 1 89 ? -35.377 -5.684 25.406 1.00 81.50 89 GLU A C 1
ATOM 699 O O . GLU A 1 89 ? -35.384 -4.791 26.258 1.00 81.50 89 GLU A O 1
ATOM 704 N N . THR A 1 90 ? -35.129 -6.956 25.717 1.00 89.19 90 THR A N 1
ATOM 705 C CA . THR A 1 90 ? -34.704 -7.396 27.051 1.00 89.19 90 THR A CA 1
ATOM 706 C C . THR A 1 90 ? -33.314 -7.996 26.933 1.00 89.19 90 THR A C 1
ATOM 708 O O . THR A 1 90 ? -33.155 -9.075 26.371 1.00 89.19 90 THR A O 1
ATOM 711 N N . ILE A 1 91 ? -32.324 -7.294 27.474 1.00 91.19 91 ILE A N 1
ATOM 712 C CA . ILE A 1 91 ? -30.909 -7.645 27.397 1.00 91.19 91 ILE A CA 1
ATOM 713 C C . ILE A 1 91 ? -30.520 -8.325 28.715 1.00 91.19 91 ILE A C 1
ATOM 715 O O . ILE A 1 91 ? -30.593 -7.684 29.771 1.00 91.19 91 ILE A O 1
ATOM 719 N N . PRO A 1 92 ? -30.138 -9.612 28.716 1.00 93.06 92 PRO A N 1
ATOM 720 C CA . PRO A 1 92 ? -29.604 -10.247 29.913 1.00 93.06 92 PRO A CA 1
ATOM 721 C C . PRO A 1 92 ? -28.247 -9.634 30.266 1.00 93.06 92 PRO A C 1
ATOM 723 O O . PRO A 1 92 ? -27.445 -9.327 29.381 1.00 93.06 92 PRO A O 1
ATOM 726 N N . TYR A 1 93 ? -27.980 -9.471 31.562 1.00 93.88 93 TYR A N 1
ATOM 727 C CA . TYR A 1 93 ? -26.700 -8.959 32.034 1.00 93.88 93 TYR A CA 1
ATOM 728 C C . TYR A 1 93 ? -26.096 -9.808 33.151 1.00 93.88 93 TYR A C 1
ATOM 730 O O . TYR A 1 93 ? -26.794 -10.355 34.002 1.00 93.88 93 TYR A O 1
ATOM 738 N N . LEU A 1 94 ? -24.768 -9.860 33.202 1.00 94.19 94 LEU A N 1
ATOM 739 C CA . LEU A 1 94 ? -24.020 -10.456 34.305 1.00 94.19 94 LEU A CA 1
ATOM 740 C C . LEU A 1 94 ? -22.908 -9.502 34.730 1.00 94.19 94 LEU A C 1
ATOM 742 O O . LEU A 1 94 ? -22.129 -9.055 33.898 1.00 94.19 94 LEU A O 1
ATOM 746 N N . VAL A 1 95 ? -22.821 -9.206 36.027 1.00 92.62 95 VAL A N 1
ATOM 747 C CA . VAL A 1 95 ? -21.688 -8.462 36.594 1.00 92.62 95 VAL A CA 1
ATOM 748 C C . VAL A 1 95 ? -20.861 -9.416 37.439 1.00 92.62 95 VAL A C 1
ATOM 750 O O . VAL A 1 95 ? -21.327 -9.862 38.492 1.00 92.62 95 VAL A O 1
ATOM 753 N N . ASP A 1 96 ? -19.636 -9.684 36.997 1.00 90.81 96 ASP A N 1
ATOM 754 C CA . ASP A 1 96 ? -18.619 -10.392 37.766 1.00 90.81 96 ASP A CA 1
ATOM 755 C C . ASP A 1 96 ? -17.435 -9.453 38.026 1.00 90.81 96 ASP A C 1
ATOM 757 O O . ASP A 1 96 ? -16.641 -9.145 37.138 1.00 90.81 96 ASP A O 1
ATOM 761 N N . HIS A 1 97 ? -17.343 -8.947 39.257 1.00 90.00 97 HIS A N 1
ATOM 762 C CA . HIS A 1 97 ? -16.352 -7.950 39.674 1.00 90.00 97 HIS A CA 1
ATOM 763 C C . HIS A 1 97 ? -16.301 -6.727 38.737 1.00 90.00 97 HIS A C 1
ATOM 765 O O . HIS A 1 97 ? -17.200 -5.887 38.769 1.00 90.00 97 HIS A O 1
ATOM 771 N N . ASN A 1 98 ? -15.244 -6.623 37.928 1.00 93.44 98 ASN A N 1
ATOM 772 C CA . ASN A 1 98 ? -14.989 -5.527 36.996 1.00 93.44 98 ASN A CA 1
ATOM 773 C C . ASN A 1 98 ? -15.355 -5.890 35.551 1.00 93.44 98 ASN A C 1
ATOM 775 O O . ASN A 1 98 ? -14.942 -5.183 34.633 1.00 93.44 98 ASN A O 1
ATOM 779 N N . GLN A 1 99 ? -16.103 -6.971 35.334 1.00 94.62 99 GLN A N 1
ATOM 780 C CA . GLN A 1 99 ? -16.606 -7.362 34.025 1.00 94.62 99 GLN A CA 1
ATOM 781 C C . GLN A 1 99 ? -18.129 -7.306 34.001 1.00 94.62 99 GLN A C 1
ATOM 783 O O . GLN A 1 99 ? -18.806 -7.810 34.899 1.00 94.62 99 GLN A O 1
ATOM 788 N N . LEU A 1 100 ? -18.651 -6.682 32.953 1.00 95.56 100 LEU A N 1
ATOM 789 C CA . LEU A 1 100 ? -20.061 -6.670 32.612 1.00 95.56 100 LEU A CA 1
ATOM 790 C C . LEU A 1 100 ? -20.225 -7.471 31.328 1.00 95.56 100 LEU A C 1
ATOM 792 O O . LEU A 1 100 ? -19.605 -7.152 30.322 1.00 95.56 100 LEU A O 1
ATOM 796 N N . THR A 1 101 ? -21.054 -8.504 31.360 1.00 94.94 101 THR A N 1
ATOM 797 C CA . THR A 1 101 ? -21.537 -9.168 30.150 1.00 94.94 101 THR A CA 1
ATOM 798 C C . THR A 1 101 ? -22.918 -8.621 29.821 1.00 94.94 101 THR A C 1
ATOM 800 O O . THR A 1 101 ? -23.795 -8.674 30.684 1.00 94.94 101 THR A O 1
ATOM 803 N N . LEU A 1 102 ? -23.100 -8.088 28.614 1.00 91.38 102 LEU A N 1
ATOM 804 C CA . LEU A 1 102 ? -24.393 -7.706 28.046 1.00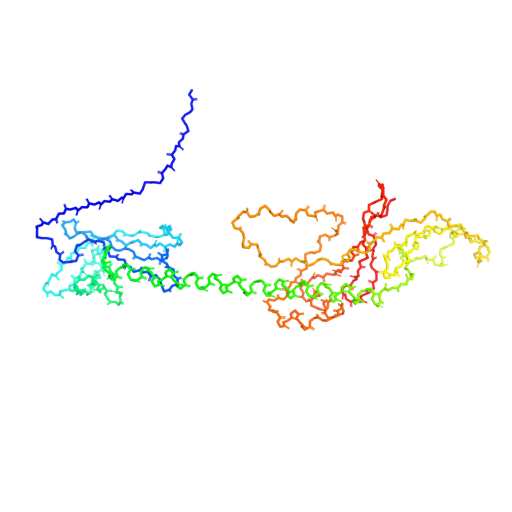 91.38 102 LEU A CA 1
ATOM 805 C C . LEU A 1 102 ? -24.629 -8.576 26.818 1.00 91.38 102 LEU A C 1
ATOM 807 O O . LEU A 1 102 ? -23.883 -8.470 25.849 1.00 91.38 102 LEU A O 1
ATOM 811 N N . ASP A 1 103 ? -25.635 -9.447 26.874 1.00 85.94 103 ASP A N 1
ATOM 812 C CA . ASP A 1 103 ? -25.859 -10.467 25.843 1.00 85.94 103 ASP A CA 1
ATOM 813 C C . ASP A 1 103 ? -24.578 -11.285 25.544 1.00 85.94 103 ASP A C 1
ATOM 815 O O . ASP A 1 103 ? -24.149 -12.068 26.397 1.00 85.94 103 ASP A O 1
ATOM 819 N N . SER A 1 104 ? -23.927 -11.080 24.391 1.00 83.56 104 SER A N 1
ATOM 820 C CA . SER A 1 104 ? -22.647 -11.711 24.027 1.00 83.56 104 SER A CA 1
ATOM 821 C C . SER A 1 104 ? -21.401 -10.836 24.230 1.00 83.56 104 SER A C 1
ATOM 823 O O . SER A 1 104 ? -20.282 -11.312 24.031 1.00 83.56 104 SER A O 1
ATOM 825 N N . GLU A 1 105 ? -21.559 -9.563 24.590 1.00 89.12 105 GLU A N 1
ATOM 826 C CA . GLU A 1 105 ? -20.451 -8.615 24.736 1.00 89.12 105 GLU A CA 1
ATOM 827 C C . GLU A 1 105 ? -19.888 -8.634 26.155 1.00 89.12 105 GLU A C 1
ATOM 829 O O . GLU A 1 105 ? -20.630 -8.523 27.130 1.00 89.12 105 GLU A O 1
ATOM 834 N N . VAL A 1 106 ? -18.562 -8.733 26.280 1.00 93.75 106 VAL A N 1
ATOM 835 C CA . VAL A 1 106 ? -17.858 -8.660 27.567 1.00 93.75 106 VAL A CA 1
ATOM 836 C C . VAL A 1 106 ? -17.112 -7.336 27.651 1.00 93.75 106 VAL A C 1
ATOM 838 O O . VAL A 1 106 ? -16.176 -7.078 26.894 1.00 93.75 106 VAL A O 1
ATOM 841 N N . LEU A 1 107 ? -17.511 -6.510 28.612 1.00 95.69 107 LEU A N 1
ATOM 842 C CA . LEU A 1 107 ? -16.990 -5.171 28.835 1.00 95.69 107 LEU A CA 1
ATOM 843 C C . LEU A 1 107 ? -16.232 -5.095 30.156 1.00 95.69 107 LEU A C 1
ATOM 845 O O . LEU A 1 107 ? -16.640 -5.666 31.167 1.00 95.69 107 LEU A O 1
ATOM 849 N N . CYS A 1 108 ? -15.145 -4.333 30.168 1.00 96.19 108 CYS A N 1
ATOM 850 C CA . CYS A 1 108 ? -14.346 -4.091 31.362 1.00 96.19 108 CYS A CA 1
ATOM 851 C C . CYS A 1 108 ? -14.736 -2.760 32.005 1.00 96.19 108 CYS A C 1
ATOM 853 O O . CYS A 1 108 ? -14.954 -1.763 31.317 1.00 96.19 108 CYS A O 1
ATOM 855 N N . LYS A 1 109 ? -14.787 -2.715 33.336 1.00 96.12 109 LYS A N 1
ATOM 856 C CA . LYS A 1 109 ? -15.033 -1.480 34.081 1.00 96.12 109 LYS A CA 1
ATOM 857 C C . LYS A 1 109 ? -13.913 -0.481 33.821 1.00 96.12 109 LYS A C 1
ATOM 859 O O . LYS A 1 109 ? -12.746 -0.825 34.015 1.00 96.12 109 LYS A O 1
ATOM 864 N N . GLU A 1 110 ? -14.250 0.746 33.443 1.00 94.12 110 GLU A N 1
ATOM 865 C CA . GLU A 1 110 ? -13.249 1.778 33.154 1.00 94.12 110 GLU A CA 1
ATOM 866 C C . GLU A 1 110 ? -12.304 2.002 34.349 1.00 94.12 110 GLU A C 1
ATOM 868 O O . GLU A 1 110 ? -12.727 2.114 35.503 1.00 94.12 110 GLU A O 1
ATOM 873 N N . GLY A 1 111 ? -10.997 2.037 34.078 1.00 91.94 111 GLY A N 1
ATOM 874 C CA . GLY A 1 111 ? -9.951 2.253 35.078 1.00 91.94 111 GLY A CA 1
ATOM 875 C C . GLY A 1 111 ? -9.575 1.016 35.902 1.00 91.94 111 GLY A C 1
ATOM 876 O O . GLY A 1 111 ? -8.599 1.071 36.668 1.00 91.94 111 GLY A O 1
ATOM 877 N N . SER A 1 112 ? -10.297 -0.097 35.729 1.00 94.00 112 SER A N 1
ATOM 878 C CA . SER A 1 112 ? -10.021 -1.370 36.398 1.00 94.00 112 SER A CA 1
ATOM 879 C C . SER A 1 112 ? -8.717 -2.019 35.920 1.00 94.00 112 SER A C 1
ATOM 881 O O . SER A 1 112 ? -8.047 -1.545 34.995 1.00 94.00 112 SER A O 1
ATOM 883 N N . LYS A 1 113 ? -8.310 -3.103 36.591 1.00 95.12 113 LYS A N 1
ATOM 884 C CA . LYS A 1 113 ? -7.140 -3.881 36.172 1.00 95.12 113 LYS A CA 1
ATOM 885 C C . LYS A 1 113 ? -7.403 -4.531 34.811 1.00 95.12 113 LYS A C 1
ATOM 887 O O . LYS A 1 113 ? -6.550 -4.458 33.933 1.00 95.12 113 LYS A O 1
ATOM 892 N N . GLU A 1 114 ? -8.594 -5.087 34.640 1.00 93.94 114 GLU A N 1
ATOM 893 C CA . GLU A 1 114 ? -9.048 -5.775 33.437 1.00 93.94 114 GLU A CA 1
ATOM 894 C C . GLU A 1 114 ? -9.117 -4.817 32.236 1.00 93.94 114 GLU A C 1
ATOM 896 O O . GLU A 1 114 ? -8.614 -5.144 31.165 1.00 93.94 114 GLU A O 1
ATOM 901 N N . ASP A 1 115 ? -9.625 -3.593 32.430 1.00 95.19 115 ASP A N 1
ATOM 902 C CA . ASP A 1 115 ? -9.642 -2.545 31.393 1.00 95.19 115 ASP A CA 1
ATOM 903 C C . ASP A 1 115 ? -8.223 -2.166 30.945 1.00 95.19 115 ASP A C 1
ATOM 905 O O . ASP A 1 115 ? -7.918 -2.146 29.752 1.00 95.19 115 ASP A O 1
ATOM 909 N N . LYS A 1 116 ? -7.306 -1.948 31.897 1.00 95.75 116 LYS A N 1
ATOM 910 C CA . LYS A 1 116 ? -5.899 -1.642 31.585 1.00 95.75 116 LYS A CA 1
ATOM 911 C C . LYS A 1 116 ? -5.213 -2.780 30.832 1.00 95.75 116 LYS A C 1
ATOM 913 O O . LYS A 1 116 ? -4.411 -2.517 29.935 1.00 95.75 116 LYS A O 1
ATOM 918 N N . GLU A 1 117 ? -5.488 -4.029 31.195 1.00 95.69 117 GLU A N 1
ATOM 919 C CA . GLU A 1 117 ? -4.942 -5.205 30.513 1.00 95.69 117 GLU A CA 1
ATOM 920 C C . GLU A 1 117 ? -5.500 -5.345 29.091 1.00 95.69 117 GLU A C 1
ATOM 922 O O . GLU A 1 117 ? -4.713 -5.498 28.154 1.00 95.69 117 GLU A O 1
ATOM 927 N N . ALA A 1 118 ? -6.817 -5.198 28.908 1.00 94.44 118 ALA A N 1
ATOM 928 C CA . ALA A 1 118 ? -7.471 -5.234 27.601 1.00 94.44 118 ALA A CA 1
ATOM 929 C C . ALA A 1 118 ? -6.960 -4.116 26.677 1.00 94.44 118 ALA A C 1
ATOM 931 O O . ALA A 1 118 ? -6.519 -4.388 25.558 1.00 94.44 118 ALA A O 1
ATOM 932 N N . LYS A 1 119 ? -6.895 -2.877 27.181 1.00 95.19 119 LYS A N 1
ATOM 933 C CA . LYS A 1 119 ? -6.344 -1.721 26.461 1.00 95.19 119 LYS A CA 1
ATOM 934 C C . LYS A 1 119 ? -4.905 -1.958 26.008 1.00 95.19 119 LYS A C 1
ATOM 936 O O . LYS A 1 119 ? -4.542 -1.668 24.871 1.00 95.19 119 LYS A O 1
ATOM 941 N N . ASN A 1 120 ? -4.064 -2.487 26.899 1.00 95.38 120 ASN A N 1
ATOM 942 C CA . ASN A 1 120 ? -2.664 -2.768 26.586 1.00 95.38 120 ASN A CA 1
ATOM 943 C C . ASN A 1 120 ? -2.507 -3.912 25.579 1.00 95.38 120 ASN A C 1
ATOM 945 O O . ASN A 1 120 ? -1.582 -3.869 24.768 1.00 95.38 120 ASN A O 1
ATOM 949 N N . LYS A 1 121 ? -3.377 -4.929 25.623 1.00 95.56 121 LYS A N 1
ATOM 950 C CA . LYS A 1 121 ? -3.404 -6.011 24.631 1.00 95.56 121 LYS A CA 1
ATOM 951 C C . LYS A 1 121 ? -3.742 -5.455 23.244 1.00 95.56 121 LYS A C 1
ATOM 953 O O . LYS A 1 121 ? -2.949 -5.652 22.328 1.00 95.56 121 LYS A O 1
ATOM 958 N N . ALA A 1 122 ? -4.831 -4.695 23.125 1.00 93.81 122 ALA A N 1
ATOM 959 C CA . ALA A 1 122 ? -5.252 -4.076 21.866 1.00 93.81 122 ALA A CA 1
ATOM 960 C C . ALA A 1 122 ? -4.173 -3.131 21.301 1.00 93.81 122 ALA A C 1
ATOM 962 O O . ALA A 1 122 ? -3.803 -3.225 20.134 1.00 93.81 122 ALA A O 1
ATOM 963 N N . LYS A 1 123 ? -3.553 -2.307 22.159 1.00 94.00 123 LYS A N 1
ATOM 964 C CA . LYS A 1 123 ? -2.431 -1.437 21.769 1.00 94.00 123 LYS A CA 1
ATOM 965 C C . LYS A 1 123 ? -1.230 -2.207 21.213 1.00 94.00 123 LYS A C 1
ATOM 967 O O . LYS A 1 123 ? -0.578 -1.743 20.280 1.00 94.00 123 LYS A O 1
ATOM 972 N N . LYS A 1 124 ? -0.887 -3.357 21.803 1.00 94.00 124 LYS A N 1
ATOM 973 C CA . LYS A 1 124 ? 0.227 -4.189 21.322 1.00 94.00 124 LYS A CA 1
ATOM 974 C C . LYS A 1 124 ? -0.065 -4.789 19.950 1.00 94.00 124 LYS A C 1
ATOM 976 O O . LYS A 1 124 ? 0.849 -4.820 19.130 1.00 94.00 124 LYS A O 1
ATOM 981 N N . GLU A 1 125 ? -1.293 -5.244 19.706 1.00 92.44 125 GLU A N 1
ATOM 982 C CA . GLU A 1 125 ? -1.675 -5.760 18.387 1.00 92.44 125 GLU A CA 1
ATOM 983 C C . GLU A 1 125 ? -1.645 -4.655 17.327 1.00 92.44 125 GLU A C 1
ATOM 985 O O . GLU A 1 125 ? -1.037 -4.878 16.283 1.00 92.44 125 GLU A O 1
ATOM 990 N N . ARG A 1 126 ? -2.128 -3.440 17.631 1.00 91.75 126 ARG A N 1
ATOM 991 C CA . ARG A 1 126 ? -2.004 -2.282 16.725 1.00 91.75 126 ARG A CA 1
ATOM 992 C C . ARG A 1 126 ? -0.557 -1.981 16.343 1.00 91.75 126 ARG A C 1
ATOM 994 O O . ARG A 1 126 ? -0.221 -1.863 15.173 1.00 91.75 126 ARG A O 1
ATOM 1001 N N . ILE A 1 127 ? 0.334 -1.882 17.332 1.00 90.69 127 ILE A N 1
ATOM 1002 C CA . ILE A 1 127 ? 1.758 -1.599 17.075 1.00 90.69 127 ILE A CA 1
ATOM 1003 C C . ILE A 1 127 ? 2.387 -2.707 16.220 1.00 90.69 127 ILE A C 1
ATOM 1005 O O . ILE A 1 127 ? 3.230 -2.446 15.364 1.00 90.69 127 ILE A O 1
ATOM 1009 N N . LYS A 1 128 ? 2.000 -3.962 16.458 1.00 90.75 128 LYS A N 1
ATOM 1010 C CA . LYS A 1 128 ? 2.499 -5.111 15.705 1.00 90.75 128 LYS A CA 1
ATOM 1011 C C . LYS A 1 128 ? 1.984 -5.117 14.265 1.00 90.75 128 LYS A C 1
ATOM 1013 O O . LYS A 1 128 ? 2.769 -5.445 13.378 1.00 90.75 128 LYS A O 1
ATOM 1018 N N . SER A 1 129 ? 0.719 -4.768 14.027 1.00 87.25 129 SER A N 1
ATOM 1019 C CA . SER A 1 129 ? 0.176 -4.648 12.672 1.00 87.25 129 SER A CA 1
ATOM 1020 C C . SER A 1 129 ? 0.828 -3.493 11.917 1.00 87.25 129 SER A C 1
ATOM 1022 O O . SER A 1 129 ? 1.331 -3.728 10.828 1.00 87.25 129 SER A O 1
ATOM 1024 N N . GLU A 1 130 ? 0.945 -2.311 12.533 1.00 86.94 130 GLU A N 1
ATOM 1025 C CA . GLU A 1 130 ? 1.614 -1.139 11.941 1.00 86.94 130 GLU A CA 1
ATOM 1026 C C . GLU A 1 130 ? 3.076 -1.439 11.581 1.00 86.94 130 GLU A C 1
ATOM 1028 O O . GLU A 1 130 ? 3.554 -1.074 10.512 1.00 86.94 130 GLU A O 1
ATOM 1033 N N . LYS A 1 131 ? 3.807 -2.135 12.461 1.00 88.50 131 LYS A N 1
ATOM 1034 C CA . LYS A 1 131 ? 5.195 -2.529 12.188 1.00 88.50 131 LYS A CA 1
ATOM 1035 C C . LYS A 1 131 ? 5.290 -3.496 11.011 1.00 88.50 131 LYS A C 1
ATOM 1037 O O . LYS A 1 131 ? 6.189 -3.358 10.191 1.00 88.50 131 LYS A O 1
ATOM 1042 N N . LYS A 1 132 ? 4.387 -4.475 10.944 1.00 87.75 132 LYS A N 1
ATOM 1043 C CA . LYS A 1 132 ? 4.365 -5.450 9.852 1.00 87.75 132 LYS A CA 1
ATOM 1044 C C . LYS A 1 132 ? 4.019 -4.783 8.520 1.00 87.75 132 LYS A C 1
ATOM 1046 O O . LYS A 1 132 ? 4.662 -5.082 7.526 1.00 87.75 132 LYS A O 1
ATOM 1051 N N . GLU A 1 133 ? 3.038 -3.888 8.519 1.00 85.69 133 GLU A N 1
ATOM 1052 C CA . GLU A 1 133 ? 2.628 -3.133 7.334 1.00 85.69 133 GLU A CA 1
ATOM 1053 C C . GLU A 1 133 ? 3.790 -2.302 6.780 1.00 85.69 133 GLU A C 1
ATOM 1055 O O . GLU A 1 133 ? 4.125 -2.449 5.609 1.00 85.69 133 GLU A O 1
ATOM 1060 N N . LYS A 1 134 ? 4.504 -1.568 7.645 1.00 86.00 134 LYS A N 1
ATOM 1061 C CA . LYS A 1 134 ? 5.723 -0.835 7.263 1.00 86.00 134 LYS A CA 1
ATOM 1062 C C . LYS A 1 134 ? 6.821 -1.742 6.710 1.00 86.00 134 LYS A C 1
ATOM 1064 O O . LYS A 1 134 ? 7.419 -1.426 5.691 1.00 86.00 134 LYS A O 1
ATOM 1069 N N . GLU A 1 135 ? 7.086 -2.878 7.355 1.00 87.94 135 GLU A N 1
ATOM 1070 C CA . GLU A 1 135 ? 8.089 -3.836 6.866 1.00 87.94 135 GLU A CA 1
ATOM 1071 C C . GLU A 1 135 ? 7.715 -4.444 5.505 1.00 87.94 135 GLU A C 1
ATOM 1073 O O . GLU A 1 135 ? 8.597 -4.779 4.714 1.00 87.94 135 GLU A O 1
ATOM 1078 N N . ASP A 1 136 ? 6.428 -4.659 5.240 1.00 87.50 136 ASP A N 1
ATOM 1079 C CA . ASP A 1 136 ? 5.957 -5.207 3.968 1.00 87.50 136 ASP A CA 1
ATOM 1080 C C . ASP A 1 136 ? 5.962 -4.132 2.861 1.00 87.50 136 ASP A C 1
ATOM 1082 O O . ASP A 1 136 ? 6.321 -4.440 1.722 1.00 87.50 136 ASP A O 1
ATOM 1086 N N . GLU A 1 137 ? 5.673 -2.872 3.200 1.00 85.94 137 GLU A N 1
ATOM 1087 C CA . GLU A 1 137 ? 5.800 -1.701 2.319 1.00 85.94 137 GLU A CA 1
ATOM 1088 C C . GLU A 1 137 ? 7.261 -1.422 1.932 1.00 85.94 137 GLU A C 1
ATOM 1090 O O . GLU A 1 137 ? 7.569 -1.290 0.748 1.00 85.94 137 GLU A O 1
ATOM 1095 N N . GLU A 1 138 ? 8.187 -1.419 2.898 1.00 89.19 138 GLU A N 1
ATOM 1096 C CA . GLU A 1 138 ? 9.626 -1.251 2.643 1.00 89.19 138 GLU A CA 1
ATOM 1097 C C . GLU A 1 138 ? 10.143 -2.305 1.655 1.00 89.19 138 GLU A C 1
ATOM 1099 O O . GLU A 1 138 ? 10.791 -1.962 0.666 1.00 89.19 138 GLU A O 1
ATOM 1104 N N . LYS A 1 139 ? 9.789 -3.583 1.849 1.00 90.81 139 LYS A N 1
ATOM 1105 C CA . LYS A 1 139 ? 10.163 -4.662 0.915 1.00 90.81 139 LYS A CA 1
ATOM 1106 C C . LYS A 1 139 ? 9.581 -4.454 -0.478 1.00 90.81 139 LYS A C 1
ATOM 1108 O O . LYS A 1 139 ? 10.220 -4.812 -1.468 1.00 90.81 139 LYS A O 1
ATOM 1113 N N . LEU A 1 140 ? 8.358 -3.935 -0.569 1.00 91.00 140 LEU A N 1
ATOM 1114 C CA . LEU A 1 140 ? 7.725 -3.660 -1.853 1.00 91.00 140 LEU A CA 1
ATOM 1115 C C . LEU A 1 140 ? 8.454 -2.528 -2.581 1.00 91.00 140 LEU A C 1
ATOM 1117 O O . LEU A 1 140 ? 8.796 -2.687 -3.750 1.00 91.00 140 LEU A O 1
ATOM 1121 N N . ASN A 1 141 ? 8.773 -1.442 -1.877 1.00 90.00 141 ASN A N 1
ATOM 1122 C CA . ASN A 1 141 ? 9.527 -0.314 -2.420 1.00 90.00 141 ASN A CA 1
ATOM 1123 C C . ASN A 1 141 ? 10.958 -0.717 -2.825 1.00 90.00 141 ASN A C 1
ATOM 1125 O O . ASN A 1 141 ? 11.419 -0.344 -3.904 1.00 90.00 141 ASN A O 1
ATOM 1129 N N . GLU A 1 142 ? 11.638 -1.569 -2.052 1.00 92.44 142 GLU A N 1
ATOM 1130 C CA . GLU A 1 142 ? 12.921 -2.161 -2.460 1.00 92.44 142 GLU A CA 1
ATOM 1131 C C . GLU A 1 142 ? 12.796 -3.002 -3.742 1.00 92.44 142 GLU A C 1
ATOM 1133 O O . GLU A 1 142 ? 13.657 -2.936 -4.626 1.00 92.44 142 GLU A O 1
ATOM 1138 N N . ALA A 1 143 ? 11.714 -3.775 -3.883 1.00 94.12 143 ALA A N 1
ATOM 1139 C CA . ALA A 1 143 ? 11.459 -4.547 -5.094 1.00 94.12 143 ALA A CA 1
ATOM 1140 C C . ALA A 1 143 ? 11.201 -3.639 -6.310 1.00 94.12 143 ALA A C 1
ATOM 1142 O O . ALA A 1 143 ? 11.703 -3.950 -7.396 1.00 94.12 143 ALA A O 1
ATOM 1143 N N . ILE A 1 144 ? 10.480 -2.523 -6.134 1.00 93.38 144 ILE A N 1
ATOM 1144 C CA . ILE A 1 144 ? 10.234 -1.505 -7.173 1.00 93.38 144 ILE A CA 1
ATOM 1145 C C . ILE A 1 144 ? 11.558 -0.887 -7.637 1.00 93.38 144 ILE A C 1
ATOM 1147 O O . ILE A 1 144 ? 11.842 -0.896 -8.834 1.00 93.38 144 ILE A O 1
ATOM 1151 N N . LEU A 1 145 ? 12.426 -0.462 -6.713 1.00 92.75 145 LEU A N 1
ATOM 1152 C CA . LEU A 1 145 ? 13.772 0.033 -7.048 1.00 92.75 145 LEU A CA 1
ATOM 1153 C C . LEU A 1 145 ? 14.601 -1.027 -7.790 1.00 92.75 145 LEU A C 1
ATOM 1155 O O . LEU A 1 145 ? 15.343 -0.740 -8.733 1.00 92.75 145 LEU A O 1
ATOM 1159 N N . GLY A 1 146 ? 14.459 -2.291 -7.385 1.00 95.19 146 GLY A N 1
ATOM 1160 C CA . GLY A 1 146 ? 15.058 -3.421 -8.082 1.00 95.19 146 GLY A CA 1
ATOM 1161 C C . GLY A 1 146 ? 14.544 -3.578 -9.516 1.00 95.19 146 GLY A C 1
ATOM 1162 O O . GLY A 1 146 ? 15.338 -3.895 -10.404 1.00 95.19 146 GLY A O 1
ATOM 1163 N N . LEU A 1 147 ? 13.242 -3.389 -9.748 1.00 95.69 147 LEU A N 1
ATOM 1164 C CA . LEU A 1 147 ? 12.624 -3.414 -11.075 1.00 95.69 147 LEU A CA 1
ATOM 1165 C C . LEU A 1 147 ? 13.126 -2.256 -11.932 1.00 95.69 147 LEU A C 1
ATOM 1167 O O . LEU A 1 147 ? 13.637 -2.511 -13.018 1.00 95.69 147 LEU A O 1
ATOM 1171 N N . GLU A 1 148 ? 13.083 -1.029 -11.420 1.00 94.56 148 GLU A N 1
ATOM 1172 C CA . GLU A 1 148 ? 13.587 0.167 -12.102 1.00 94.56 148 GLU A CA 1
ATOM 1173 C C . GLU A 1 148 ? 15.020 -0.045 -12.609 1.00 94.56 148 GLU A C 1
ATOM 1175 O O . GLU A 1 148 ? 15.318 0.110 -13.795 1.00 94.56 148 GLU A O 1
ATOM 1180 N N . LYS A 1 149 ? 15.908 -0.529 -11.732 1.00 94.81 149 LYS A N 1
ATOM 1181 C CA . LYS A 1 149 ? 17.290 -0.846 -12.101 1.00 94.81 149 LYS A CA 1
ATOM 1182 C C . LYS A 1 149 ? 17.380 -1.918 -13.191 1.00 94.81 149 LYS A C 1
ATOM 1184 O O . LYS A 1 149 ? 18.265 -1.840 -14.043 1.00 94.81 149 LYS A O 1
ATOM 1189 N N . ARG A 1 150 ? 16.527 -2.948 -13.168 1.00 96.06 150 ARG A N 1
ATOM 1190 C CA . ARG A 1 150 ? 16.503 -3.979 -14.223 1.00 96.06 150 ARG A CA 1
ATOM 1191 C C . ARG A 1 150 ? 16.069 -3.385 -15.557 1.00 96.06 150 ARG A C 1
ATOM 1193 O O . ARG A 1 150 ? 16.768 -3.611 -16.538 1.00 96.06 150 ARG A O 1
ATOM 1200 N N . LEU A 1 151 ? 14.995 -2.597 -15.573 1.00 95.50 151 LEU A N 1
ATOM 1201 C CA . LEU A 1 151 ? 14.477 -1.953 -16.781 1.00 95.50 151 LEU A CA 1
ATOM 1202 C C . LEU A 1 151 ? 15.503 -0.997 -17.390 1.00 95.50 151 LEU A C 1
ATOM 1204 O O . LEU A 1 151 ? 15.783 -1.083 -18.579 1.00 95.50 151 LEU A O 1
ATOM 1208 N N . ASN A 1 152 ? 16.146 -0.167 -16.570 1.00 93.69 152 ASN A N 1
ATOM 1209 C CA . ASN A 1 152 ? 17.200 0.742 -17.020 1.00 93.69 152 ASN A CA 1
ATOM 1210 C C . ASN A 1 152 ? 18.416 0.006 -17.601 1.00 93.69 152 ASN A C 1
ATOM 1212 O O . ASN A 1 152 ? 18.954 0.403 -18.634 1.00 93.69 152 ASN A O 1
ATOM 1216 N N . ASN A 1 153 ? 18.832 -1.106 -16.988 1.00 93.75 153 ASN A N 1
ATOM 1217 C CA . ASN A 1 153 ? 19.909 -1.931 -17.540 1.00 93.75 153 ASN A CA 1
ATOM 1218 C C . ASN A 1 153 ? 19.502 -2.632 -18.842 1.00 93.75 153 ASN A C 1
ATOM 1220 O O . ASN A 1 153 ? 20.325 -2.758 -19.746 1.00 93.75 153 ASN A O 1
ATOM 1224 N N . ASP A 1 154 ? 18.261 -3.108 -18.935 1.00 93.94 154 ASP A N 1
ATOM 1225 C CA . ASP A 1 154 ? 17.732 -3.749 -20.137 1.00 93.94 154 ASP A CA 1
ATOM 1226 C C . ASP A 1 154 ? 17.616 -2.740 -21.291 1.00 93.94 154 ASP A C 1
ATOM 1228 O O . ASP A 1 154 ? 18.029 -3.038 -22.414 1.00 93.94 154 ASP A O 1
ATOM 1232 N N . PHE A 1 155 ? 17.192 -1.506 -20.988 1.00 91.50 155 PHE A N 1
ATOM 1233 C CA . PHE A 1 155 ? 17.183 -0.383 -21.923 1.00 91.50 155 PHE A CA 1
ATOM 1234 C C . PHE A 1 155 ? 18.583 -0.137 -22.479 1.00 91.50 155 PHE A C 1
ATOM 1236 O O . PHE A 1 155 ? 18.831 -0.281 -23.677 1.00 91.50 155 PHE A O 1
ATOM 1243 N N . LEU A 1 156 ? 19.538 0.135 -21.586 1.00 89.88 156 LEU A N 1
ATOM 1244 C CA . LEU A 1 156 ? 20.920 0.389 -21.966 1.00 89.88 156 LEU A CA 1
ATOM 1245 C C . LEU A 1 156 ? 21.570 -0.805 -22.654 1.00 89.88 156 LEU A C 1
ATOM 1247 O O . LEU A 1 156 ? 22.594 -0.618 -23.285 1.00 89.88 156 LEU A O 1
ATOM 1251 N N . LYS A 1 157 ? 21.053 -2.027 -22.544 1.00 90.62 157 LYS A N 1
ATOM 1252 C CA . LYS A 1 157 ? 21.615 -3.188 -23.237 1.00 90.62 157 LYS A CA 1
ATOM 1253 C C . LYS A 1 157 ? 21.061 -3.345 -24.651 1.00 90.62 157 LYS A C 1
ATOM 1255 O O . LYS A 1 157 ? 21.829 -3.664 -25.557 1.00 90.62 157 LYS A O 1
ATOM 1260 N N . ASN A 1 158 ? 19.756 -3.159 -24.828 1.00 88.88 158 ASN A N 1
ATOM 1261 C CA . ASN A 1 158 ? 19.061 -3.549 -26.058 1.00 88.88 158 ASN A CA 1
ATOM 1262 C C . ASN A 1 158 ? 18.676 -2.361 -26.953 1.00 88.88 158 ASN A C 1
ATOM 1264 O O . ASN A 1 158 ? 18.384 -2.571 -28.126 1.00 88.88 158 ASN A O 1
ATOM 1268 N N . TYR A 1 159 ? 18.709 -1.132 -26.429 1.00 84.75 159 TYR A N 1
ATOM 1269 C CA . TYR A 1 159 ? 18.239 0.082 -27.108 1.00 84.75 159 TYR A CA 1
ATOM 1270 C C . TYR A 1 159 ? 19.378 1.093 -27.370 1.00 84.75 159 TYR A C 1
ATOM 1272 O O . TYR A 1 159 ? 19.150 2.285 -27.573 1.00 84.75 159 TYR A O 1
ATOM 1280 N N . GLN A 1 160 ? 20.632 0.623 -27.403 1.00 85.31 160 GLN A N 1
ATOM 1281 C CA . GLN A 1 160 ? 21.765 1.426 -27.881 1.00 85.31 160 GLN A CA 1
ATOM 1282 C C . GLN A 1 160 ? 21.757 1.546 -29.404 1.00 85.31 160 GLN A C 1
ATOM 1284 O O . GLN A 1 160 ? 21.313 0.643 -30.112 1.00 85.31 160 GLN A O 1
ATOM 1289 N N . GLY A 1 161 ? 22.361 2.617 -29.911 1.00 84.12 161 GLY A N 1
ATOM 1290 C CA . GLY A 1 161 ? 22.602 2.786 -31.337 1.00 84.12 161 GLY A CA 1
ATOM 1291 C C . GLY A 1 161 ? 22.235 4.168 -31.842 1.00 84.12 161 GLY A C 1
ATOM 1292 O O . GLY A 1 161 ? 22.171 5.137 -31.085 1.00 84.12 161 GLY A O 1
ATOM 1293 N N . VAL A 1 162 ? 22.046 4.246 -33.157 1.00 80.56 162 VAL A N 1
ATOM 1294 C CA . VAL A 1 162 ? 21.667 5.478 -33.843 1.00 80.56 162 VAL A CA 1
ATOM 1295 C C . VAL A 1 162 ? 20.159 5.490 -34.051 1.00 80.56 162 VAL A C 1
ATOM 1297 O O . VAL A 1 162 ? 19.607 4.575 -34.660 1.00 80.56 162 VAL A O 1
ATOM 1300 N N . TRP A 1 163 ? 19.529 6.552 -33.567 1.00 77.12 163 TRP A N 1
ATOM 1301 C CA . TRP A 1 163 ? 18.109 6.846 -33.695 1.00 77.12 163 TRP A CA 1
ATOM 1302 C C . TRP A 1 163 ? 17.933 8.164 -34.457 1.00 77.12 163 TRP A C 1
ATOM 1304 O O . TRP A 1 163 ? 18.888 8.925 -34.643 1.00 77.12 163 TRP A O 1
ATOM 1314 N N . TYR A 1 164 ? 16.711 8.444 -34.894 1.00 71.69 164 TYR A N 1
ATOM 1315 C CA . TYR A 1 164 ? 16.358 9.678 -35.592 1.00 71.69 164 TYR A CA 1
ATOM 1316 C C . TYR A 1 164 ? 15.052 10.215 -35.007 1.00 71.69 164 TYR A C 1
ATOM 1318 O O . TYR A 1 164 ? 14.121 9.433 -34.815 1.00 71.69 164 TYR A O 1
ATOM 1326 N N . SER A 1 165 ? 14.983 11.516 -34.709 1.00 65.81 165 SER A N 1
ATOM 1327 C CA . SER A 1 165 ? 13.728 12.145 -34.280 1.00 65.81 165 SER A CA 1
ATOM 1328 C C . SER A 1 165 ? 12.900 12.618 -35.482 1.00 65.81 165 SER A C 1
ATOM 1330 O O . SER A 1 165 ? 13.454 13.024 -36.507 1.00 65.81 165 SER A O 1
ATOM 1332 N N . GLY A 1 166 ? 11.570 12.557 -35.346 1.00 55.34 166 GLY A N 1
ATOM 1333 C CA . GLY A 1 166 ? 10.593 12.981 -36.358 1.00 55.34 166 GLY A CA 1
ATOM 1334 C C . GLY A 1 166 ? 9.953 11.842 -37.163 1.00 55.34 166 GLY A C 1
ATOM 1335 O O . GLY A 1 166 ? 10.365 10.684 -37.084 1.00 55.34 166 GLY A O 1
ATOM 1336 N N . GLU A 1 167 ? 8.926 12.179 -37.952 1.00 48.84 167 GLU A N 1
ATOM 1337 C CA . GLU A 1 167 ? 8.394 11.287 -38.989 1.00 48.84 167 GLU A CA 1
ATOM 1338 C C . GLU A 1 167 ? 9.511 11.034 -40.014 1.00 48.84 167 GLU A C 1
ATOM 1340 O O . GLU A 1 167 ? 10.175 11.973 -40.458 1.00 48.84 167 GLU A O 1
ATOM 1345 N N . GLY A 1 168 ? 9.785 9.764 -40.336 1.00 46.94 168 GLY A N 1
ATOM 1346 C CA . GLY A 1 168 ? 10.878 9.392 -41.238 1.00 46.94 168 GLY A CA 1
ATOM 1347 C C . GLY A 1 168 ? 10.858 10.201 -42.540 1.00 46.94 168 GLY A C 1
ATOM 1348 O O . GLY A 1 168 ? 9.794 10.579 -43.021 1.00 46.94 168 GLY A O 1
ATOM 1349 N N . ILE A 1 169 ? 12.036 10.476 -43.114 1.00 49.59 169 ILE A N 1
ATOM 1350 C CA . ILE A 1 169 ? 12.133 11.207 -44.385 1.00 49.59 169 ILE A CA 1
ATOM 1351 C C . ILE A 1 169 ? 11.296 10.458 -45.428 1.00 49.59 169 ILE A C 1
ATOM 1353 O O . ILE A 1 169 ? 11.646 9.335 -45.795 1.00 49.59 169 ILE A O 1
ATOM 1357 N N . ASP A 1 170 ? 10.222 11.079 -45.914 1.00 49.31 170 ASP A N 1
ATOM 1358 C CA . ASP A 1 170 ? 9.503 10.588 -47.084 1.00 49.31 170 ASP A CA 1
ATOM 1359 C C . ASP A 1 170 ? 10.461 10.646 -48.278 1.00 49.31 170 ASP A C 1
ATOM 1361 O O . ASP A 1 170 ? 10.739 11.712 -48.833 1.00 49.31 170 ASP A O 1
ATOM 1365 N N . THR A 1 171 ? 11.027 9.492 -48.633 1.00 51.00 171 THR A N 1
ATOM 1366 C CA . THR A 1 171 ? 11.996 9.368 -49.726 1.00 51.00 171 THR A CA 1
ATOM 1367 C C . THR A 1 171 ? 11.386 9.685 -51.089 1.00 51.00 171 THR A C 1
ATOM 1369 O O . THR A 1 171 ? 12.138 9.879 -52.045 1.00 51.00 171 THR A O 1
ATOM 1372 N N . ASP A 1 172 ? 10.054 9.759 -51.175 1.00 49.88 172 ASP A N 1
ATOM 1373 C CA . ASP A 1 172 ? 9.313 10.056 -52.399 1.00 49.88 172 ASP A CA 1
ATOM 1374 C C . ASP A 1 172 ? 8.988 11.559 -52.533 1.00 49.88 172 ASP A C 1
ATOM 1376 O O . ASP A 1 172 ? 8.646 12.032 -53.623 1.00 49.88 172 ASP A O 1
ATOM 1380 N N . SER A 1 173 ? 9.161 12.345 -51.462 1.00 51.31 173 SER A N 1
ATOM 1381 C CA . SER A 1 173 ? 9.023 13.802 -51.476 1.00 51.31 173 SER A CA 1
ATOM 1382 C C . SER A 1 173 ? 10.324 14.455 -51.948 1.00 51.31 173 SER A C 1
ATOM 1384 O O . SER A 1 173 ? 11.368 14.378 -51.300 1.00 51.31 173 SER A O 1
ATOM 1386 N N . PHE A 1 174 ? 10.282 15.119 -53.106 1.00 52.28 174 PHE A N 1
ATOM 1387 C CA . PHE A 1 174 ? 11.438 15.795 -53.702 1.00 52.28 174 PHE A CA 1
ATOM 1388 C C . PHE A 1 174 ? 11.775 17.088 -52.936 1.00 52.28 174 PHE A C 1
ATOM 1390 O O . PHE A 1 174 ? 11.548 18.198 -53.420 1.00 52.28 174 PHE A O 1
ATOM 1397 N N . MET A 1 175 ? 12.300 16.963 -51.716 1.00 60.22 175 MET A N 1
ATOM 1398 C CA . MET A 1 175 ? 12.844 18.089 -50.963 1.00 60.22 175 MET A CA 1
ATOM 1399 C C . MET A 1 175 ? 14.325 18.266 -51.337 1.00 60.22 175 MET A C 1
ATOM 1401 O O . MET A 1 175 ? 15.125 17.362 -51.096 1.00 60.22 175 MET A O 1
ATOM 1405 N N . PRO A 1 176 ? 14.731 19.410 -51.923 1.00 60.53 176 PRO A N 1
ATOM 1406 C CA . PRO A 1 176 ? 16.119 19.634 -52.339 1.00 60.53 176 PRO A CA 1
ATOM 1407 C C . PRO A 1 176 ? 17.093 19.677 -51.151 1.00 60.53 176 PRO A C 1
ATOM 1409 O O . PRO A 1 176 ? 18.290 19.456 -51.324 1.00 60.53 176 PRO A O 1
ATOM 1412 N N . ALA A 1 177 ? 16.585 19.916 -49.939 1.00 68.06 177 ALA A N 1
ATOM 1413 C CA . ALA A 1 177 ? 17.324 19.736 -48.704 1.00 68.06 177 ALA A CA 1
ATOM 1414 C C . ALA A 1 177 ? 16.396 19.436 -47.521 1.00 68.06 177 ALA A C 1
ATOM 1416 O O . ALA A 1 177 ? 15.261 19.913 -47.486 1.00 68.06 177 ALA A O 1
ATOM 1417 N N . THR A 1 178 ? 16.900 18.688 -46.541 1.00 71.62 178 THR A N 1
ATOM 1418 C CA . THR A 1 178 ? 16.227 18.417 -45.264 1.00 71.62 178 THR A CA 1
ATOM 1419 C C . THR A 1 178 ? 17.229 18.432 -44.108 1.00 71.62 178 THR A C 1
ATOM 1421 O O . THR A 1 178 ? 18.429 18.269 -44.320 1.00 71.62 178 THR A O 1
ATOM 1424 N N . THR A 1 179 ? 16.756 18.648 -42.882 1.00 71.81 179 THR A N 1
ATOM 1425 C CA . THR A 1 179 ? 17.560 18.498 -41.659 1.00 71.81 179 THR A CA 1
ATOM 1426 C C . THR A 1 179 ? 16.961 17.371 -40.839 1.00 71.81 179 THR A C 1
ATOM 1428 O O . THR A 1 179 ? 15.769 17.404 -40.553 1.00 71.81 179 THR A O 1
ATOM 1431 N N . ILE A 1 180 ? 17.781 16.394 -40.462 1.00 73.69 180 ILE A N 1
ATOM 1432 C CA . ILE A 1 180 ? 17.397 15.337 -39.527 1.00 73.69 180 ILE A CA 1
ATOM 1433 C C . ILE A 1 180 ? 18.138 15.524 -38.217 1.00 73.69 180 ILE A C 1
ATOM 1435 O O . ILE A 1 180 ? 19.322 15.857 -38.218 1.00 73.69 180 ILE A O 1
ATOM 1439 N N . ASN A 1 181 ? 17.467 15.270 -37.105 1.00 74.44 181 ASN A N 1
ATOM 1440 C CA . ASN A 1 181 ? 18.127 15.205 -35.815 1.00 74.44 181 ASN A CA 1
ATOM 1441 C C . ASN A 1 181 ? 18.468 13.739 -35.532 1.00 74.44 181 ASN A C 1
ATOM 1443 O O . ASN A 1 181 ? 17.598 12.875 -35.406 1.00 74.44 181 ASN A O 1
ATOM 1447 N N . GLN A 1 182 ? 19.764 13.449 -35.545 1.00 79.00 182 GLN A N 1
ATOM 1448 C CA . GLN A 1 182 ? 20.302 12.133 -35.253 1.00 79.00 182 GLN A CA 1
ATOM 1449 C C . GLN A 1 182 ? 20.609 12.042 -33.762 1.00 79.00 182 GLN A C 1
ATOM 1451 O O . GLN A 1 182 ? 21.293 12.907 -33.214 1.00 79.00 182 GLN A O 1
ATOM 1456 N N . LEU A 1 183 ? 20.199 10.946 -33.135 1.00 80.62 183 LEU A N 1
ATOM 1457 C CA . LEU A 1 183 ? 20.527 10.637 -31.752 1.00 80.62 183 LEU A CA 1
ATOM 1458 C C . LEU A 1 183 ? 21.447 9.431 -31.706 1.00 80.62 183 LEU A C 1
ATOM 1460 O O . LEU A 1 183 ? 21.267 8.463 -32.438 1.00 80.62 183 LEU A O 1
ATOM 1464 N N . THR A 1 184 ? 22.450 9.488 -30.846 1.00 86.44 184 THR A N 1
ATOM 1465 C CA . THR A 1 184 ? 23.343 8.362 -30.580 1.00 86.44 184 THR A CA 1
ATOM 1466 C C . THR A 1 184 ? 23.246 8.027 -29.106 1.00 86.44 184 THR A C 1
ATOM 1468 O O . THR A 1 184 ? 23.619 8.849 -28.270 1.00 86.44 184 THR A O 1
ATOM 1471 N N . VAL A 1 185 ? 22.733 6.834 -28.812 1.00 86.81 185 VAL A N 1
ATOM 1472 C CA . VAL A 1 185 ? 22.534 6.310 -27.459 1.00 86.81 185 VAL A CA 1
ATOM 1473 C C . VAL A 1 185 ? 23.598 5.266 -27.163 1.00 86.81 185 VAL A C 1
ATOM 1475 O O . VAL A 1 185 ? 23.759 4.305 -27.920 1.00 86.81 185 VAL A O 1
ATOM 1478 N N . ASP A 1 186 ? 24.294 5.433 -26.044 1.00 85.88 186 ASP A N 1
ATOM 1479 C CA . ASP A 1 186 ? 25.251 4.466 -25.520 1.00 85.88 186 ASP A CA 1
ATOM 1480 C C . ASP A 1 186 ? 25.129 4.326 -23.990 1.00 85.88 186 ASP A C 1
ATOM 1482 O O . ASP A 1 186 ? 24.217 4.856 -23.357 1.00 85.88 186 ASP A O 1
ATOM 1486 N N . THR A 1 187 ? 26.043 3.577 -23.371 1.00 82.38 187 THR A N 1
ATOM 1487 C CA . THR A 1 187 ? 26.039 3.352 -21.915 1.00 82.38 187 THR A CA 1
ATOM 1488 C C . THR A 1 187 ? 26.394 4.582 -21.081 1.00 82.38 187 THR A C 1
ATOM 1490 O O . THR A 1 187 ? 26.222 4.550 -19.864 1.00 82.38 187 THR A O 1
ATOM 1493 N N . LYS A 1 188 ? 26.937 5.637 -21.692 1.00 79.25 188 LYS A N 1
ATOM 1494 C CA . LYS A 1 188 ? 27.324 6.883 -21.021 1.00 79.25 188 LYS A CA 1
ATOM 1495 C C . LYS A 1 188 ? 26.226 7.938 -21.109 1.00 79.25 188 LYS A C 1
ATOM 1497 O O . LYS A 1 188 ? 26.226 8.855 -20.292 1.00 79.25 188 LYS A O 1
ATOM 1502 N N . GLY A 1 189 ? 25.307 7.810 -22.062 1.00 84.06 189 GLY A N 1
ATOM 1503 C CA . GLY A 1 189 ? 24.184 8.718 -22.218 1.00 84.06 189 GLY A CA 1
ATOM 1504 C C . GLY A 1 189 ? 23.724 8.822 -23.662 1.00 84.06 189 GLY A C 1
ATOM 1505 O O . GLY A 1 189 ? 23.729 7.847 -24.414 1.00 84.06 189 GLY A O 1
ATOM 1506 N N . MET A 1 190 ? 23.299 10.020 -24.042 1.00 87.00 190 MET A N 1
ATOM 1507 C CA . MET A 1 190 ? 22.816 10.305 -25.386 1.00 87.00 190 MET A CA 1
ATOM 1508 C C . MET A 1 190 ? 23.504 11.545 -25.936 1.00 87.00 190 MET A C 1
ATOM 1510 O O . MET A 1 190 ? 23.758 12.500 -25.211 1.00 87.00 190 MET A O 1
ATOM 1514 N N . SER A 1 191 ? 23.782 11.552 -27.232 1.00 85.56 191 SER A N 1
ATOM 1515 C CA . SER A 1 191 ? 24.164 12.765 -27.952 1.00 85.56 191 SER A CA 1
ATOM 1516 C C . SER A 1 191 ? 23.205 13.009 -29.105 1.00 85.56 191 SER A C 1
ATOM 1518 O O . SER A 1 191 ? 22.786 12.068 -29.774 1.00 85.56 191 SER A O 1
ATOM 1520 N N . THR A 1 192 ? 22.857 14.270 -29.328 1.00 80.88 192 THR A N 1
ATOM 1521 C CA . THR A 1 192 ? 22.032 14.711 -30.461 1.00 80.88 192 THR A CA 1
ATOM 1522 C C . THR A 1 192 ? 22.908 15.460 -31.450 1.00 80.88 192 THR A C 1
ATOM 1524 O O . THR A 1 192 ? 23.876 16.102 -31.049 1.00 80.88 192 THR A O 1
ATOM 1527 N N . GLN A 1 193 ? 22.613 15.361 -32.740 1.00 79.50 193 GLN A N 1
ATOM 1528 C CA . GLN A 1 193 ? 23.304 16.092 -33.796 1.00 79.50 193 GLN A CA 1
ATOM 1529 C C . GLN A 1 193 ? 22.329 16.387 -34.931 1.00 79.50 193 GLN A C 1
ATOM 1531 O O . GLN A 1 193 ? 21.785 15.462 -35.533 1.00 79.50 193 GLN A O 1
ATOM 1536 N N . ASP A 1 194 ? 22.184 17.661 -35.290 1.00 77.38 194 ASP A N 1
ATOM 1537 C CA . ASP A 1 194 ? 21.485 18.020 -36.520 1.00 77.38 194 ASP A CA 1
ATOM 1538 C C . ASP A 1 194 ? 22.374 17.727 -37.729 1.00 77.38 194 ASP A C 1
ATOM 1540 O O . ASP A 1 194 ? 23.520 18.190 -37.833 1.00 77.38 194 ASP A O 1
ATOM 1544 N N . VAL A 1 195 ? 21.819 16.966 -38.661 1.00 74.19 195 VAL A N 1
ATOM 1545 C CA . VAL A 1 195 ? 22.438 16.574 -39.918 1.00 74.19 195 VAL A CA 1
ATOM 1546 C C . VAL A 1 195 ? 21.627 17.183 -41.055 1.00 74.19 195 VAL A C 1
ATOM 1548 O O . VAL A 1 195 ? 20.503 16.772 -41.335 1.00 74.19 195 VAL A O 1
ATOM 1551 N N . TYR A 1 196 ? 22.207 18.169 -41.730 1.00 74.88 196 TYR A N 1
ATOM 1552 C CA . TYR A 1 196 ? 21.633 18.755 -42.937 1.00 74.88 196 TYR A CA 1
ATOM 1553 C C . TYR A 1 196 ? 22.029 17.921 -44.156 1.00 74.88 196 TYR A C 1
ATOM 1555 O O . TYR A 1 196 ? 23.219 17.682 -44.379 1.00 74.88 196 TYR A O 1
ATOM 1563 N N . ILE A 1 197 ? 21.043 17.497 -44.944 1.00 72.06 197 ILE A N 1
ATOM 1564 C CA . ILE A 1 197 ? 21.203 16.676 -46.144 1.00 72.06 197 ILE A CA 1
ATOM 1565 C C . ILE A 1 197 ? 20.681 17.460 -47.347 1.00 72.06 197 ILE A C 1
ATOM 1567 O O . ILE A 1 197 ? 19.493 17.759 -47.428 1.00 72.06 197 ILE A O 1
ATOM 1571 N N . GLU A 1 198 ? 21.558 17.741 -48.311 1.00 69.25 198 GLU A N 1
ATOM 1572 C CA . GLU A 1 198 ? 21.187 18.299 -49.619 1.00 69.25 198 GLU A CA 1
ATOM 1573 C C . GLU A 1 198 ? 21.107 17.184 -50.676 1.00 69.25 198 GLU A C 1
ATOM 1575 O O . GLU A 1 198 ? 22.062 16.411 -50.850 1.00 69.25 198 GLU A O 1
ATOM 1580 N N . VAL A 1 199 ? 19.979 17.105 -51.389 1.00 64.19 199 VAL A N 1
ATOM 1581 C CA . VAL A 1 199 ? 19.701 16.091 -52.418 1.00 64.19 199 VAL A CA 1
ATOM 1582 C C . VAL A 1 199 ? 19.736 16.743 -53.799 1.00 64.19 199 VAL A C 1
ATOM 1584 O O . VAL A 1 199 ? 18.960 17.646 -54.101 1.00 64.19 199 VAL A O 1
ATOM 1587 N N . TYR A 1 200 ? 20.624 16.261 -54.671 1.00 58.69 200 TYR A N 1
ATOM 1588 C CA . TYR A 1 200 ? 20.746 16.728 -56.056 1.00 58.69 200 TYR A CA 1
ATOM 1589 C C . TYR A 1 200 ? 20.776 15.522 -56.999 1.00 58.69 200 TYR A C 1
ATOM 1591 O O . TYR A 1 200 ? 21.546 14.592 -56.770 1.00 58.69 200 TYR A O 1
ATOM 1599 N N . GLU A 1 201 ? 19.945 15.516 -58.048 1.00 63.69 201 GLU A N 1
ATOM 1600 C CA . GLU A 1 201 ? 19.838 14.393 -59.007 1.00 63.69 201 GLU A CA 1
ATOM 1601 C C . GLU A 1 201 ? 19.657 13.018 -58.321 1.00 63.69 201 GLU A C 1
ATOM 1603 O O . GLU A 1 201 ? 20.289 12.029 -58.697 1.00 63.69 201 GLU A O 1
ATOM 1608 N N . ASN A 1 202 ? 18.813 12.955 -57.283 1.00 61.75 202 ASN A N 1
ATOM 1609 C CA . ASN A 1 202 ? 18.564 11.753 -56.471 1.00 61.75 202 ASN A CA 1
ATOM 1610 C C . ASN A 1 202 ? 19.814 11.180 -55.773 1.00 61.75 202 ASN A C 1
ATOM 1612 O O . ASN A 1 202 ? 19.870 9.984 -55.481 1.00 61.75 202 ASN A O 1
ATOM 1616 N N . LYS A 1 203 ? 20.836 12.007 -55.505 1.00 58.53 203 LYS A N 1
ATOM 1617 C CA . LYS A 1 203 ? 22.033 11.613 -54.748 1.00 58.53 203 LYS A CA 1
ATOM 1618 C C . LYS A 1 203 ? 22.306 12.593 -53.598 1.00 58.53 203 LYS A C 1
ATOM 1620 O O . LYS A 1 203 ? 22.303 13.805 -53.832 1.00 58.53 203 LYS A O 1
ATOM 1625 N N . PRO A 1 204 ? 22.582 12.102 -52.373 1.00 59.25 204 PRO A N 1
ATOM 1626 C CA . PRO A 1 204 ? 22.988 12.959 -51.263 1.00 59.25 204 PRO A CA 1
ATOM 1627 C C . PRO A 1 204 ? 24.370 13.549 -51.562 1.00 59.25 204 PRO A C 1
ATOM 1629 O O . PRO A 1 204 ? 25.317 12.812 -51.846 1.00 59.25 204 PRO A O 1
ATOM 1632 N N . ARG A 1 205 ? 24.481 14.882 -51.552 1.00 58.22 205 ARG A N 1
ATOM 1633 C CA . ARG A 1 205 ? 25.683 15.587 -52.035 1.00 58.22 205 ARG A CA 1
ATOM 1634 C C . ARG A 1 205 ? 26.434 16.342 -50.941 1.00 58.22 205 ARG A C 1
ATOM 1636 O O . ARG A 1 205 ? 27.654 16.465 -51.038 1.00 58.22 205 ARG A O 1
ATOM 1643 N N . LYS A 1 206 ? 25.737 16.819 -49.904 1.00 58.97 206 LYS A N 1
ATOM 1644 C CA . LYS A 1 206 ? 26.336 17.580 -48.802 1.00 58.97 206 LYS A CA 1
ATOM 1645 C C . LYS A 1 206 ? 25.724 17.170 -47.466 1.00 58.97 206 LYS A C 1
ATOM 1647 O O . LYS A 1 206 ? 24.506 17.180 -47.327 1.00 58.97 206 LYS A O 1
ATOM 1652 N N . VAL A 1 207 ? 26.593 16.805 -46.522 1.00 63.22 207 VAL A N 1
ATOM 1653 C CA . VAL A 1 207 ? 26.245 16.484 -45.135 1.00 63.22 207 VAL A CA 1
ATOM 1654 C C . VAL A 1 207 ? 26.935 17.516 -44.250 1.00 63.22 207 VAL A C 1
ATOM 1656 O O . VAL A 1 207 ? 28.151 17.447 -44.065 1.00 63.22 207 VAL A O 1
ATOM 1659 N N . GLU A 1 208 ? 26.190 18.498 -43.750 1.00 64.69 208 GLU A N 1
ATOM 1660 C CA . GLU A 1 208 ? 26.692 19.407 -42.712 1.00 64.69 208 GLU A CA 1
ATOM 1661 C C . GLU A 1 208 ? 26.212 18.921 -41.348 1.00 64.69 208 GLU A C 1
ATOM 1663 O O . GLU A 1 208 ? 25.035 18.616 -41.163 1.00 64.69 208 GLU A O 1
ATOM 1668 N N . LYS A 1 209 ? 27.144 18.834 -40.401 1.00 68.12 209 LYS A N 1
ATOM 1669 C CA . LYS A 1 209 ? 26.889 18.417 -39.024 1.00 68.12 209 LYS A CA 1
ATOM 1670 C C . LYS A 1 209 ? 26.981 19.640 -38.124 1.00 68.12 209 LYS A C 1
ATOM 1672 O O . LYS A 1 209 ? 28.027 20.291 -38.117 1.00 68.12 209 LYS A O 1
ATOM 1677 N N . LYS A 1 210 ? 25.914 19.954 -37.392 1.00 68.56 210 LYS A N 1
ATOM 1678 C CA . LYS A 1 210 ? 25.933 21.021 -36.381 1.00 68.56 210 LYS A CA 1
ATOM 1679 C C . LYS A 1 210 ? 26.398 20.495 -35.019 1.00 68.56 210 LYS A C 1
ATOM 1681 O O . LYS A 1 210 ? 26.704 19.307 -34.867 1.00 68.56 210 LYS A O 1
ATOM 1686 N N . GLU A 1 211 ? 26.513 21.425 -34.070 1.00 66.81 211 GLU A N 1
ATOM 1687 C CA . GLU A 1 211 ? 26.907 21.179 -32.682 1.00 66.81 211 GLU A CA 1
ATOM 1688 C C . GLU A 1 211 ? 26.082 20.058 -32.050 1.00 66.81 211 GLU A C 1
ATOM 1690 O O . GLU A 1 211 ? 24.894 19.907 -32.326 1.00 66.81 211 GLU A O 1
ATOM 1695 N N . SER A 1 212 ? 26.748 19.251 -31.225 1.00 76.06 212 SER A N 1
ATOM 1696 C CA . SER A 1 212 ? 26.123 18.130 -30.542 1.00 76.06 212 SER A CA 1
ATOM 1697 C C . SER A 1 212 ? 25.781 18.485 -29.104 1.00 76.06 212 SER A C 1
ATOM 1699 O O . SER A 1 212 ? 26.685 18.860 -28.349 1.00 76.06 212 SER A O 1
ATOM 1701 N N . THR A 1 213 ? 24.534 18.271 -28.692 1.00 81.38 213 THR A N 1
ATOM 1702 C CA . THR A 1 213 ? 24.173 18.321 -27.271 1.00 81.38 213 THR A CA 1
ATOM 1703 C C . THR A 1 213 ? 24.339 16.940 -26.659 1.00 81.38 213 THR A C 1
ATOM 1705 O O . THR A 1 213 ? 23.848 15.956 -27.213 1.00 81.38 213 THR A O 1
ATOM 1708 N N . ASN A 1 214 ? 25.028 16.873 -25.520 1.00 85.94 214 ASN A N 1
ATOM 1709 C CA . ASN A 1 214 ? 25.234 15.644 -24.761 1.00 85.94 214 ASN A CA 1
ATOM 1710 C C . ASN A 1 214 ? 24.321 15.615 -23.537 1.00 85.94 214 ASN A C 1
ATOM 1712 O O . ASN A 1 214 ? 24.248 16.596 -22.795 1.00 85.94 214 ASN A O 1
ATOM 1716 N N . TYR A 1 215 ? 23.743 14.453 -23.282 1.00 86.31 215 TYR A N 1
ATOM 1717 C CA . TYR A 1 215 ? 22.858 14.175 -22.169 1.00 86.31 215 TYR A CA 1
ATOM 1718 C C . TYR A 1 215 ? 23.366 12.980 -21.369 1.00 86.31 215 TYR A C 1
ATOM 1720 O O . TYR A 1 215 ? 23.942 12.043 -21.926 1.00 86.31 215 TYR A O 1
ATOM 1728 N N . THR A 1 216 ? 23.118 12.997 -20.067 1.00 89.44 216 THR A N 1
ATOM 1729 C CA . THR A 1 216 ? 23.381 11.879 -19.161 1.00 89.44 216 THR A CA 1
ATOM 1730 C C . THR A 1 216 ? 22.114 11.046 -19.002 1.00 89.44 216 THR A C 1
ATOM 1732 O O . THR A 1 216 ? 21.030 11.595 -18.841 1.00 89.44 216 THR A O 1
ATOM 1735 N N . PHE A 1 217 ? 22.229 9.719 -19.055 1.00 89.94 217 PHE A N 1
ATOM 1736 C CA . PHE A 1 217 ? 21.078 8.832 -18.873 1.00 89.94 217 PHE A CA 1
ATOM 1737 C C . PHE A 1 217 ? 20.544 8.916 -17.437 1.00 89.94 217 PHE A C 1
ATOM 1739 O O . PHE A 1 217 ? 21.286 8.631 -16.494 1.00 89.94 217 PHE A O 1
ATOM 1746 N N . SER A 1 218 ? 19.269 9.280 -17.281 1.00 88.31 218 SER A N 1
ATOM 1747 C CA . SER A 1 218 ? 18.546 9.222 -16.003 1.00 88.31 218 SER A CA 1
ATOM 1748 C C . SER A 1 218 ? 17.596 8.024 -15.928 1.00 88.31 218 SER A C 1
ATOM 1750 O O . SER A 1 218 ? 17.358 7.518 -14.834 1.00 88.31 218 SER A O 1
ATOM 1752 N N . GLY A 1 219 ? 17.140 7.514 -17.077 1.00 89.62 219 GLY A N 1
ATOM 1753 C CA . GLY A 1 219 ? 16.351 6.288 -17.175 1.00 89.62 219 GLY A CA 1
ATOM 1754 C C . GLY A 1 219 ? 14.869 6.457 -16.851 1.00 89.62 219 GLY A C 1
ATOM 1755 O O . GLY A 1 219 ? 14.361 7.571 -16.753 1.00 89.62 219 GLY A O 1
ATOM 1756 N N . ILE A 1 220 ? 14.164 5.331 -16.749 1.00 90.75 220 ILE A N 1
ATOM 1757 C CA . ILE A 1 220 ? 12.795 5.275 -16.233 1.00 90.75 220 ILE A CA 1
ATOM 1758 C C . ILE A 1 220 ? 12.827 5.436 -14.712 1.00 90.75 220 ILE A C 1
ATOM 1760 O O . ILE A 1 220 ? 13.730 4.907 -14.058 1.00 90.75 220 ILE A O 1
ATOM 1764 N N . GLN A 1 221 ? 11.838 6.147 -14.173 1.00 88.88 221 GLN A N 1
ATOM 1765 C CA . GLN A 1 221 ? 11.605 6.305 -12.739 1.00 88.88 221 GLN A CA 1
ATOM 1766 C C . GLN A 1 221 ? 10.233 5.729 -12.399 1.00 88.88 221 GLN A C 1
ATOM 1768 O O . GLN A 1 221 ? 9.241 6.088 -13.036 1.00 88.88 221 GLN A O 1
ATOM 1773 N N . LEU A 1 222 ? 10.181 4.814 -11.431 1.00 89.19 222 LEU A N 1
ATOM 1774 C CA . LEU A 1 222 ? 8.931 4.189 -10.995 1.00 89.19 222 LEU A CA 1
ATOM 1775 C C . LEU A 1 222 ? 8.428 4.839 -9.696 1.00 89.19 222 LEU A C 1
ATOM 1777 O O . LEU A 1 222 ? 9.237 5.163 -8.825 1.00 89.19 222 LEU A O 1
ATOM 1781 N N . PRO A 1 223 ? 7.105 5.015 -9.524 1.00 81.50 223 PRO A N 1
ATOM 1782 C CA . PRO A 1 223 ? 6.567 5.585 -8.295 1.00 81.50 223 PRO A CA 1
ATOM 1783 C C . PRO A 1 223 ? 6.789 4.645 -7.100 1.00 81.50 223 PRO A C 1
ATOM 1785 O O . PRO A 1 223 ? 6.693 3.426 -7.219 1.00 81.50 223 PRO A O 1
ATOM 1788 N N . SER A 1 224 ? 7.042 5.190 -5.912 1.00 75.38 224 SER A N 1
ATOM 1789 C CA . SER A 1 224 ? 6.944 4.413 -4.671 1.00 75.38 224 SER A CA 1
ATOM 1790 C C . SER A 1 224 ? 5.476 4.139 -4.332 1.00 75.38 224 SER A C 1
ATOM 1792 O O . SER A 1 224 ? 4.614 4.986 -4.575 1.00 75.38 224 SER A O 1
ATOM 1794 N N . LYS A 1 225 ? 5.168 2.989 -3.721 1.00 63.16 225 LYS A N 1
ATOM 1795 C CA . LYS A 1 225 ? 3.826 2.750 -3.172 1.00 63.16 225 LYS A CA 1
ATOM 1796 C C . LYS A 1 225 ? 3.734 3.294 -1.749 1.00 63.16 225 LYS A C 1
ATOM 1798 O O . LYS A 1 225 ? 4.451 2.802 -0.888 1.00 63.16 225 LYS A O 1
ATOM 1803 N N . HIS A 1 226 ? 2.791 4.229 -1.568 1.00 58.28 226 HIS A N 1
ATOM 1804 C CA . HIS A 1 226 ? 2.369 4.892 -0.326 1.00 58.28 226 HIS A CA 1
ATOM 1805 C C . HIS A 1 226 ? 3.488 5.643 0.436 1.00 58.28 226 HIS A C 1
ATOM 1807 O O . HIS A 1 226 ? 4.631 5.222 0.499 1.00 58.28 226 HIS A O 1
ATOM 1813 N N . GLU A 1 227 ? 3.165 6.824 0.972 1.00 49.44 227 GLU A N 1
ATOM 1814 C CA . GLU A 1 227 ? 4.041 7.595 1.862 1.00 49.44 227 GLU A CA 1
ATOM 1815 C C . GLU A 1 227 ? 3.496 7.440 3.289 1.00 49.44 227 GLU A C 1
ATOM 1817 O O . GLU A 1 227 ? 2.647 8.222 3.718 1.00 49.44 227 GLU A O 1
ATOM 1822 N N . TYR A 1 228 ? 3.933 6.434 4.057 1.00 41.66 228 TYR A N 1
ATOM 1823 C CA . TYR A 1 228 ? 3.631 6.406 5.496 1.00 41.66 228 TYR A CA 1
ATOM 1824 C C . TYR A 1 228 ? 4.547 7.364 6.259 1.00 41.66 228 TYR A C 1
ATOM 1826 O O . TYR A 1 228 ? 5.395 6.985 7.069 1.00 41.66 228 TYR A O 1
ATOM 1834 N N . THR A 1 229 ? 4.345 8.648 6.017 1.00 38.31 229 THR A N 1
ATOM 1835 C CA . THR A 1 229 ? 4.929 9.715 6.815 1.00 38.31 229 THR A CA 1
ATOM 1836 C C . THR A 1 229 ? 3.810 10.608 7.306 1.00 38.31 229 THR A C 1
ATOM 1838 O O . THR A 1 229 ? 3.084 11.187 6.503 1.00 38.31 229 THR A O 1
ATOM 1841 N N . GLU A 1 230 ? 3.678 10.725 8.633 1.00 36.91 230 GLU A N 1
ATOM 1842 C CA . GLU A 1 230 ? 3.227 11.984 9.235 1.00 36.91 230 GLU A CA 1
ATOM 1843 C C . GLU A 1 230 ? 3.947 13.098 8.486 1.00 36.91 230 GLU A C 1
ATOM 1845 O O . GLU A 1 230 ? 5.167 13.141 8.611 1.00 36.91 230 GLU A O 1
ATOM 1850 N N . GLU A 1 231 ? 3.221 13.869 7.664 1.00 33.66 231 GLU A N 1
ATOM 1851 C CA . GLU A 1 231 ? 3.721 15.005 6.877 1.00 33.66 231 GLU A CA 1
ATOM 1852 C C . GLU A 1 231 ? 5.248 14.966 6.685 1.00 33.66 231 GLU A C 1
ATOM 1854 O O . GLU A 1 231 ? 5.961 15.843 7.174 1.00 33.66 231 GLU A O 1
ATOM 1859 N N . SER A 1 232 ? 5.792 13.924 6.033 1.00 32.19 232 SER A N 1
ATOM 1860 C CA . SER A 1 232 ? 7.099 14.156 5.440 1.00 32.19 232 SER A CA 1
ATOM 1861 C C . SER A 1 232 ? 6.777 15.046 4.274 1.00 32.19 232 SER A C 1
ATOM 1863 O O . SER A 1 232 ? 5.921 14.729 3.448 1.00 32.19 232 SER A O 1
ATOM 1865 N N . GLU A 1 233 ? 7.366 16.232 4.302 1.00 33.19 233 GLU A N 1
ATOM 1866 C CA . GLU A 1 233 ? 7.464 17.066 3.128 1.00 33.19 233 GLU A CA 1
ATOM 1867 C C . GLU A 1 233 ? 7.900 16.145 1.997 1.00 33.19 233 GLU A C 1
ATOM 1869 O O . GLU A 1 233 ? 9.030 15.651 1.986 1.00 33.19 233 GLU A O 1
ATOM 1874 N N . SER A 1 234 ? 6.940 15.850 1.123 1.00 31.86 234 SER A N 1
ATOM 1875 C CA . SER A 1 234 ? 7.099 15.063 -0.077 1.00 31.86 234 SER A CA 1
ATOM 1876 C C . SER A 1 234 ? 8.312 15.621 -0.813 1.00 31.86 234 SER A C 1
ATOM 1878 O O . SER A 1 234 ? 8.224 16.612 -1.543 1.00 31.86 234 SER A O 1
ATOM 1880 N N . ASN A 1 235 ? 9.474 15.001 -0.628 1.00 31.53 235 ASN A N 1
ATOM 1881 C CA . ASN A 1 235 ? 10.665 15.281 -1.420 1.00 31.53 235 ASN A CA 1
ATOM 1882 C C . ASN A 1 235 ? 10.554 14.565 -2.774 1.00 31.53 235 ASN A C 1
ATOM 1884 O O . ASN A 1 235 ? 11.518 14.011 -3.289 1.00 31.53 235 ASN A O 1
ATOM 1888 N N . SER A 1 236 ? 9.358 14.590 -3.358 1.00 31.20 236 SER A N 1
ATOM 1889 C CA . SER A 1 236 ? 9.036 14.122 -4.699 1.00 31.20 236 SER A CA 1
ATOM 1890 C C . SER A 1 236 ? 8.398 15.249 -5.518 1.00 31.20 236 SER A C 1
ATOM 1892 O O . SER A 1 236 ? 7.613 15.016 -6.425 1.00 31.20 236 SER A O 1
ATOM 1894 N N . SER A 1 237 ? 8.793 16.504 -5.275 1.00 30.05 237 SER A N 1
ATOM 1895 C CA . SER A 1 237 ? 8.671 17.549 -6.301 1.00 30.05 237 SER A CA 1
ATOM 1896 C C . SER A 1 237 ? 9.897 17.553 -7.224 1.00 30.05 237 SER A C 1
ATOM 1898 O O . SER A 1 237 ? 10.523 18.581 -7.456 1.00 30.05 237 SER A O 1
ATOM 1900 N N . PHE A 1 238 ? 10.239 16.397 -7.799 1.00 31.44 238 PHE A N 1
ATOM 1901 C CA . PHE A 1 238 ? 11.048 16.364 -9.022 1.00 31.44 238 PHE A CA 1
ATOM 1902 C C . PHE A 1 238 ? 10.105 16.403 -10.230 1.00 31.44 238 PHE A C 1
ATOM 1904 O O . PHE A 1 238 ? 9.981 15.465 -11.004 1.00 31.44 238 PHE A O 1
ATOM 1911 N N . SER A 1 239 ? 9.396 17.525 -10.365 1.00 33.25 239 SER A N 1
ATOM 1912 C CA . SER A 1 239 ? 8.660 17.866 -11.582 1.00 33.25 239 SER A CA 1
ATOM 1913 C C . SER A 1 239 ? 9.648 18.474 -12.574 1.00 33.25 239 SER A C 1
ATOM 1915 O O . SER A 1 239 ? 9.749 19.696 -12.673 1.00 33.25 239 SER A O 1
ATOM 1917 N N . TYR A 1 240 ? 10.388 17.637 -13.296 1.00 36.66 240 TYR A N 1
ATOM 1918 C CA . TYR A 1 240 ? 11.194 18.087 -14.430 1.00 36.66 240 TYR A CA 1
ATOM 1919 C C . TYR A 1 240 ? 10.861 17.259 -15.665 1.00 36.66 240 TYR A C 1
ATOM 1921 O O . TYR A 1 240 ? 11.197 16.084 -15.719 1.00 36.66 240 TYR A O 1
ATOM 1929 N N . GLY A 1 241 ? 10.187 17.895 -16.632 1.00 34.47 241 GLY A N 1
ATOM 1930 C CA . GLY A 1 241 ? 10.228 17.600 -18.074 1.00 34.47 241 GLY A CA 1
ATOM 1931 C C . GLY A 1 241 ? 9.806 16.218 -18.587 1.00 34.47 241 GLY A C 1
ATOM 1932 O O . GLY A 1 241 ? 9.640 16.067 -19.793 1.00 34.47 241 GLY A O 1
ATOM 1933 N N . SER A 1 242 ? 9.613 15.222 -17.727 1.00 39.94 242 SER A N 1
ATOM 1934 C CA . SER A 1 242 ? 9.136 13.903 -18.117 1.00 39.94 242 SER A CA 1
ATOM 1935 C C . SER A 1 242 ? 7.653 14.003 -18.431 1.00 39.94 242 SER A C 1
ATOM 1937 O O . SER A 1 242 ? 6.885 14.590 -17.668 1.00 39.94 242 SER A O 1
ATOM 1939 N N . SER A 1 243 ? 7.221 13.403 -19.535 1.00 43.53 243 SER A N 1
ATOM 1940 C CA . SER A 1 243 ? 5.839 12.954 -19.645 1.00 43.53 243 SER A CA 1
ATOM 1941 C C . SER A 1 243 ? 5.475 12.255 -18.327 1.00 43.53 243 SER A C 1
ATOM 1943 O O . SER A 1 243 ? 6.153 11.310 -17.918 1.00 43.53 243 SER A O 1
ATOM 1945 N N . ASN A 1 244 ? 4.488 12.791 -17.602 1.00 50.88 244 ASN A N 1
ATOM 1946 C CA . ASN A 1 244 ? 3.948 12.180 -16.388 1.00 50.88 244 ASN A CA 1
ATOM 1947 C C . ASN A 1 244 ? 3.221 10.901 -16.813 1.00 50.88 244 ASN A C 1
ATOM 1949 O O . ASN A 1 244 ? 2.009 10.905 -17.024 1.00 50.88 244 ASN A O 1
ATOM 1953 N N . VAL A 1 245 ? 3.981 9.838 -17.061 1.00 62.66 245 VAL A N 1
ATOM 1954 C CA . VAL A 1 245 ? 3.421 8.513 -17.279 1.00 62.66 245 VAL A CA 1
ATOM 1955 C C . VAL A 1 245 ? 3.233 7.909 -15.898 1.00 62.66 245 VAL A C 1
ATOM 1957 O O . VAL A 1 245 ? 4.195 7.507 -15.248 1.00 62.66 245 VAL A O 1
ATOM 1960 N N . ASP A 1 246 ? 1.985 7.894 -15.442 1.00 77.19 246 ASP A N 1
ATOM 1961 C CA . ASP A 1 246 ? 1.603 7.206 -14.214 1.00 77.19 246 ASP A CA 1
ATOM 1962 C C . ASP A 1 246 ? 1.671 5.696 -14.471 1.00 77.19 246 ASP A C 1
ATOM 1964 O O . ASP A 1 246 ? 0.723 5.109 -14.993 1.00 77.19 246 ASP A O 1
ATOM 1968 N N . TYR A 1 247 ? 2.818 5.083 -14.165 1.00 86.06 247 TYR A N 1
ATOM 1969 C CA . TYR A 1 247 ? 3.007 3.637 -14.289 1.00 86.06 247 TYR A CA 1
ATOM 1970 C C . TYR A 1 247 ? 2.172 2.883 -13.260 1.00 86.06 247 TYR A C 1
ATOM 1972 O O . TYR A 1 247 ? 2.145 3.242 -12.078 1.00 86.06 247 TYR A O 1
ATOM 1980 N N . GLU A 1 248 ? 1.555 1.785 -13.687 1.00 88.69 248 GLU A N 1
ATOM 1981 C CA . GLU A 1 248 ? 0.910 0.874 -12.753 1.00 88.69 248 GLU A CA 1
ATOM 1982 C C . GLU A 1 248 ? 1.967 -0.062 -12.157 1.00 88.69 248 GLU A C 1
ATOM 1984 O O . GLU A 1 248 ? 2.870 -0.535 -12.840 1.00 88.69 248 GLU A O 1
ATOM 1989 N N . LEU A 1 249 ? 1.868 -0.376 -10.865 1.00 89.88 249 LEU A N 1
ATOM 1990 C CA . LEU A 1 249 ? 2.841 -1.254 -10.216 1.00 89.88 249 LEU A CA 1
ATOM 1991 C C . LEU A 1 249 ? 2.163 -2.475 -9.611 1.00 89.88 249 LEU A C 1
ATOM 1993 O O . LEU A 1 249 ? 1.157 -2.325 -8.905 1.00 89.88 249 LEU A O 1
ATOM 1997 N N . PRO A 1 250 ? 2.739 -3.682 -9.785 1.00 90.06 250 PRO A N 1
ATOM 1998 C CA . PRO A 1 250 ? 2.185 -4.875 -9.172 1.00 90.06 250 PRO A CA 1
ATOM 1999 C C . PRO A 1 250 ? 2.010 -4.734 -7.658 1.00 90.06 250 PRO A C 1
ATOM 2001 O O . PRO A 1 250 ? 2.668 -3.943 -6.974 1.00 90.06 250 PRO A O 1
ATOM 2004 N N . SER A 1 251 ? 1.071 -5.497 -7.109 1.00 86.31 251 SER A N 1
ATOM 2005 C CA . SER A 1 251 ? 0.703 -5.402 -5.690 1.00 86.31 251 SER A CA 1
ATOM 2006 C C . SER A 1 251 ? 1.610 -6.225 -4.776 1.00 86.31 251 SER A C 1
ATOM 2008 O O . SER A 1 251 ? 1.605 -6.028 -3.564 1.00 86.31 251 SER A O 1
ATOM 2010 N N . THR A 1 252 ? 2.405 -7.135 -5.347 1.00 89.56 252 THR A N 1
ATOM 2011 C CA . THR A 1 252 ? 3.253 -8.057 -4.588 1.00 89.56 252 THR A CA 1
ATOM 2012 C C . THR A 1 252 ? 4.691 -8.063 -5.093 1.00 89.56 252 THR A C 1
ATOM 2014 O O . THR A 1 252 ? 4.948 -7.967 -6.293 1.00 89.56 252 THR A O 1
ATOM 2017 N N . THR A 1 253 ? 5.644 -8.280 -4.183 1.00 92.56 253 THR A N 1
ATOM 2018 C CA . THR A 1 253 ? 7.069 -8.428 -4.525 1.00 92.56 253 THR A CA 1
ATOM 2019 C C . THR A 1 253 ? 7.303 -9.545 -5.541 1.00 92.56 253 THR A C 1
ATOM 2021 O O . THR A 1 253 ? 8.080 -9.380 -6.474 1.00 92.56 253 THR A O 1
ATOM 2024 N N . LYS A 1 254 ? 6.571 -10.658 -5.425 1.00 93.38 254 LYS A N 1
ATOM 2025 C CA . LYS A 1 254 ? 6.667 -11.800 -6.341 1.00 93.38 254 LYS A CA 1
ATOM 2026 C C . LYS A 1 254 ? 6.299 -11.437 -7.783 1.00 93.38 254 LYS A C 1
ATOM 2028 O O . LYS A 1 254 ? 6.942 -11.914 -8.715 1.00 93.38 254 LYS A O 1
ATOM 2033 N N . GLU A 1 255 ? 5.255 -10.633 -7.973 1.00 93.25 255 GLU A N 1
ATOM 2034 C CA . GLU A 1 255 ? 4.878 -10.151 -9.304 1.00 93.25 255 GLU A CA 1
ATOM 2035 C C . GLU A 1 255 ? 5.943 -9.195 -9.849 1.00 93.25 255 GLU A C 1
ATOM 2037 O O . GLU A 1 255 ? 6.381 -9.369 -10.983 1.00 93.25 255 GLU A O 1
ATOM 2042 N N . ILE A 1 256 ? 6.452 -8.272 -9.027 1.00 94.00 256 ILE A N 1
ATOM 2043 C CA . ILE A 1 256 ? 7.537 -7.355 -9.413 1.00 94.00 256 ILE A CA 1
ATOM 2044 C C . ILE A 1 256 ? 8.805 -8.117 -9.831 1.00 94.00 256 ILE A C 1
ATOM 2046 O O . ILE A 1 256 ? 9.430 -7.801 -10.842 1.00 94.00 256 ILE A O 1
ATOM 2050 N N . GLU A 1 257 ? 9.191 -9.147 -9.081 1.00 92.81 257 GLU A N 1
ATOM 2051 C CA . GLU A 1 257 ? 10.351 -9.998 -9.378 1.00 92.81 257 GLU A CA 1
ATOM 2052 C C . GLU A 1 257 ? 10.189 -10.815 -10.668 1.00 92.81 257 GLU A C 1
ATOM 2054 O O . GLU A 1 257 ? 11.184 -11.237 -11.269 1.00 92.81 257 GLU A O 1
ATOM 2059 N N . SER A 1 258 ? 8.947 -11.043 -11.107 1.00 93.81 258 SER A N 1
ATOM 2060 C CA . SER A 1 258 ? 8.668 -11.720 -12.374 1.00 93.81 258 SER A CA 1
ATOM 2061 C C . SER A 1 258 ? 8.907 -10.825 -13.593 1.00 93.81 258 SER A C 1
ATOM 2063 O O . SER A 1 258 ? 9.199 -11.349 -14.664 1.00 93.81 258 SER A O 1
ATOM 2065 N N . LEU A 1 259 ? 8.863 -9.499 -13.417 1.00 95.25 259 LEU A N 1
ATOM 2066 C CA . LEU A 1 259 ? 9.129 -8.508 -14.458 1.00 95.25 259 LEU A CA 1
ATOM 2067 C C . LEU A 1 259 ? 10.643 -8.245 -14.524 1.00 95.25 259 LEU A C 1
ATOM 2069 O O . LEU A 1 259 ? 11.239 -7.592 -13.657 1.00 95.25 259 LEU A O 1
ATOM 2073 N N . LYS A 1 260 ? 11.307 -8.827 -15.527 1.00 92.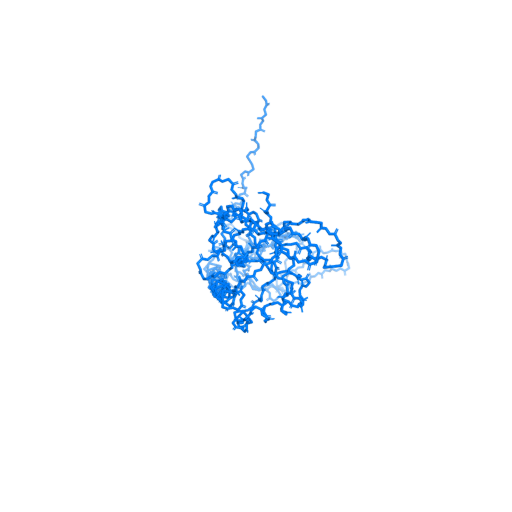31 260 LYS A N 1
ATOM 2074 C CA . LYS A 1 260 ? 12.772 -8.786 -15.674 1.00 92.31 260 LYS A CA 1
ATOM 2075 C C . LYS A 1 260 ? 13.234 -7.931 -16.842 1.00 92.31 260 LYS A C 1
ATOM 2077 O O . LYS A 1 260 ? 14.375 -7.477 -16.818 1.00 92.31 260 LYS A O 1
ATOM 2082 N N . THR A 1 261 ? 12.377 -7.752 -17.838 1.00 94.75 261 THR A N 1
ATOM 2083 C CA . THR A 1 261 ? 12.686 -7.090 -19.109 1.00 94.75 261 THR A CA 1
ATOM 2084 C C . THR A 1 261 ? 11.667 -6.007 -19.432 1.00 94.75 261 THR A C 1
ATOM 2086 O O . THR A 1 261 ? 10.549 -6.018 -18.910 1.00 94.75 261 THR A O 1
ATOM 2089 N N . ILE A 1 262 ? 12.044 -5.096 -20.330 1.00 94.50 262 ILE A N 1
ATOM 2090 C CA . ILE A 1 262 ? 11.141 -4.064 -20.850 1.00 94.50 262 ILE A CA 1
ATOM 2091 C C . ILE A 1 262 ? 9.926 -4.696 -21.532 1.00 94.50 262 ILE A C 1
ATOM 2093 O O . ILE A 1 262 ? 8.815 -4.235 -21.310 1.00 94.50 262 ILE A O 1
ATOM 2097 N N . ASP A 1 263 ? 10.094 -5.791 -22.279 1.00 93.88 263 ASP A N 1
ATOM 2098 C CA . ASP A 1 263 ? 8.990 -6.522 -22.916 1.00 93.88 263 ASP A CA 1
ATOM 2099 C C . ASP A 1 263 ? 7.944 -7.042 -21.924 1.00 93.88 263 ASP A C 1
ATOM 2101 O O . ASP A 1 263 ? 6.741 -7.000 -22.190 1.00 93.88 263 ASP A O 1
ATOM 2105 N N . GLU A 1 264 ? 8.391 -7.593 -20.795 1.00 95.00 264 GLU A N 1
ATOM 2106 C CA . GLU A 1 264 ? 7.493 -8.103 -19.756 1.00 95.00 264 GLU A CA 1
ATOM 2107 C C . GLU A 1 264 ? 6.770 -6.959 -19.049 1.00 95.00 264 GLU A C 1
ATOM 2109 O O . GLU A 1 264 ? 5.561 -7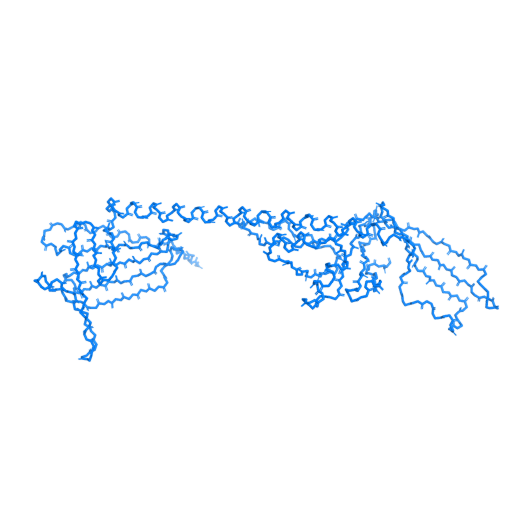.046 -18.836 1.00 95.00 264 GLU A O 1
ATOM 2114 N N . PHE A 1 265 ? 7.492 -5.881 -18.734 1.00 95.94 265 PHE A N 1
ATOM 2115 C CA . PHE A 1 265 ? 6.911 -4.696 -18.112 1.00 95.94 265 PHE A CA 1
ATOM 2116 C C . PHE A 1 265 ? 5.918 -3.998 -19.047 1.00 95.94 265 PHE A C 1
ATOM 2118 O O . PHE A 1 265 ? 4.792 -3.739 -18.651 1.00 95.94 265 PHE A O 1
ATOM 2125 N N . ALA A 1 266 ? 6.250 -3.824 -20.326 1.00 93.25 266 ALA A N 1
ATOM 2126 C CA . ALA A 1 266 ? 5.342 -3.262 -21.320 1.00 93.25 266 ALA A CA 1
ATOM 2127 C C . ALA A 1 266 ? 4.046 -4.079 -21.441 1.00 93.25 266 ALA A C 1
ATOM 2129 O O . ALA A 1 266 ? 2.956 -3.522 -21.408 1.00 93.25 266 ALA A O 1
ATOM 2130 N N . LYS A 1 267 ? 4.116 -5.415 -21.491 1.00 93.75 267 LYS A N 1
ATOM 2131 C CA . LYS A 1 267 ? 2.896 -6.249 -21.490 1.00 93.75 267 LYS A CA 1
ATOM 2132 C C . LYS A 1 267 ? 2.042 -6.038 -20.241 1.00 93.75 267 LYS A C 1
ATOM 2134 O O . LYS A 1 267 ? 0.817 -6.101 -20.334 1.00 93.75 267 LYS A O 1
ATOM 2139 N N . TYR A 1 268 ? 2.674 -5.828 -19.088 1.00 94.38 268 TYR A N 1
ATOM 2140 C CA . TYR A 1 268 ? 1.970 -5.491 -17.857 1.00 94.38 268 TYR A CA 1
ATOM 2141 C C . TYR A 1 268 ? 1.287 -4.118 -17.975 1.00 94.38 268 TYR A C 1
ATOM 2143 O O . TYR A 1 268 ? 0.078 -4.040 -17.770 1.00 94.38 268 TYR A O 1
ATOM 2151 N N . GLU A 1 269 ? 2.005 -3.081 -18.406 1.00 93.31 269 GLU A N 1
ATOM 2152 C CA . GLU A 1 269 ? 1.474 -1.724 -18.619 1.00 93.31 269 GLU A CA 1
ATOM 2153 C C . GLU A 1 269 ? 0.324 -1.693 -19.643 1.00 93.31 269 GLU A C 1
ATOM 2155 O O . GLU A 1 269 ? -0.699 -1.040 -19.428 1.00 93.31 269 GLU A O 1
ATOM 2160 N N . ALA A 1 270 ? 0.426 -2.481 -20.720 1.00 89.50 270 ALA A N 1
ATOM 2161 C CA . ALA A 1 270 ? -0.607 -2.595 -21.751 1.00 89.50 270 ALA A CA 1
ATOM 2162 C C . ALA A 1 270 ? -1.951 -3.051 -21.166 1.00 89.50 270 ALA A C 1
ATOM 2164 O O . ALA A 1 270 ? -3.008 -2.525 -21.522 1.00 89.50 270 ALA A O 1
ATOM 2165 N N . ASN A 1 271 ? -1.912 -4.013 -20.237 1.00 91.88 271 ASN A N 1
ATOM 2166 C CA . ASN A 1 271 ? -3.101 -4.520 -19.549 1.00 91.88 271 ASN A CA 1
ATOM 2167 C C . ASN A 1 271 ? -3.717 -3.488 -18.592 1.00 91.88 271 ASN A C 1
ATOM 2169 O O . ASN A 1 271 ? -4.879 -3.634 -18.213 1.00 91.88 271 ASN A O 1
ATOM 2173 N N . HIS A 1 272 ? -2.969 -2.440 -18.243 1.00 88.00 272 HIS A N 1
ATOM 2174 C CA . HIS A 1 272 ? -3.400 -1.337 -17.388 1.00 88.00 272 HIS A CA 1
ATOM 2175 C C . HIS A 1 272 ? -3.655 -0.044 -18.180 1.00 88.00 272 HIS A C 1
ATOM 2177 O O . HIS A 1 272 ? -3.790 1.029 -17.604 1.00 88.00 272 HIS A O 1
ATOM 2183 N N . ASN A 1 273 ? -3.828 -0.156 -19.504 1.00 86.25 273 ASN A N 1
ATOM 2184 C CA . ASN A 1 273 ? -4.124 0.945 -20.430 1.00 86.25 273 ASN A CA 1
ATOM 2185 C C . ASN A 1 273 ? -3.017 2.002 -20.559 1.00 86.25 273 ASN A C 1
ATOM 2187 O O . ASN A 1 273 ? -3.273 3.096 -21.072 1.00 86.25 273 ASN A O 1
ATOM 2191 N N . ILE A 1 274 ? -1.791 1.666 -20.166 1.00 86.19 274 ILE A N 1
ATOM 2192 C CA . ILE A 1 274 ? -0.622 2.527 -20.317 1.00 86.19 274 ILE A CA 1
ATOM 2193 C C . ILE A 1 274 ? 0.040 2.206 -21.655 1.00 86.19 274 ILE A C 1
ATOM 2195 O O . ILE A 1 274 ? 0.153 1.051 -22.071 1.00 86.19 274 ILE A O 1
ATOM 2199 N N . ARG A 1 275 ? 0.378 3.259 -22.401 1.00 85.56 275 ARG A N 1
ATOM 2200 C CA . ARG A 1 275 ? 0.727 3.158 -23.828 1.00 85.56 275 ARG A CA 1
ATOM 2201 C C . ARG A 1 275 ? 2.201 3.376 -24.113 1.00 85.56 275 ARG A C 1
ATOM 2203 O O . ARG A 1 275 ? 2.657 3.045 -25.207 1.00 85.56 275 ARG A O 1
ATOM 2210 N N . GLU A 1 276 ? 2.920 3.937 -23.155 1.00 86.69 276 GLU A N 1
ATOM 2211 C CA . GLU A 1 276 ? 4.241 4.509 -23.359 1.00 86.69 276 GLU A CA 1
ATOM 2212 C C . GLU A 1 276 ? 5.148 4.169 -22.183 1.00 86.69 276 GLU A C 1
ATOM 2214 O O . GLU A 1 276 ? 4.702 4.146 -21.040 1.00 86.69 276 GLU A O 1
ATOM 2219 N N . LEU A 1 277 ? 6.420 3.910 -22.478 1.00 88.44 277 LEU A N 1
ATOM 2220 C CA . LEU A 1 277 ? 7.495 3.848 -21.494 1.00 88.44 277 LEU A CA 1
ATOM 2221 C C . LEU A 1 277 ? 8.491 4.959 -21.815 1.00 88.44 277 LEU A C 1
ATOM 2223 O O . LEU A 1 277 ? 9.026 5.001 -22.922 1.00 88.44 277 LEU A O 1
ATOM 2227 N N . SER A 1 278 ? 8.740 5.839 -20.853 1.00 88.31 278 SER A N 1
ATOM 2228 C CA . SER A 1 278 ? 9.634 6.988 -20.985 1.00 88.31 278 SER A CA 1
ATOM 2229 C C . SER A 1 278 ? 10.952 6.742 -20.255 1.00 88.31 278 SER A C 1
ATOM 2231 O O . SER A 1 278 ? 10.966 6.416 -19.066 1.00 88.31 278 SER A O 1
ATOM 2233 N N . PHE A 1 279 ? 12.062 6.907 -20.975 1.00 88.94 279 PHE A N 1
ATOM 2234 C CA . PHE A 1 279 ? 13.420 6.812 -20.444 1.00 88.94 279 PHE A CA 1
ATOM 2235 C C . PHE A 1 279 ? 14.107 8.171 -20.553 1.00 88.94 279 PHE A C 1
ATOM 2237 O O . PHE A 1 279 ? 14.390 8.644 -21.655 1.00 88.94 279 PHE A O 1
ATOM 2244 N N . GLY A 1 280 ? 14.361 8.798 -19.407 1.00 87.19 280 GLY A N 1
ATOM 2245 C CA . GLY A 1 280 ? 14.866 10.161 -19.326 1.00 87.19 280 GLY A CA 1
ATOM 2246 C C . GLY A 1 280 ? 16.364 10.311 -19.605 1.00 87.19 280 GLY A C 1
ATOM 2247 O O . GLY A 1 280 ? 17.179 9.404 -19.390 1.00 87.19 280 GLY A O 1
ATOM 2248 N N . TYR A 1 281 ? 16.712 11.519 -20.035 1.00 86.06 281 TYR A N 1
ATOM 2249 C CA . TYR A 1 281 ? 18.056 12.002 -20.301 1.00 86.06 281 TYR A CA 1
ATOM 2250 C C . TYR A 1 281 ? 18.196 13.450 -19.827 1.00 86.06 281 TYR A C 1
ATOM 2252 O O . TYR A 1 281 ? 17.457 14.330 -20.262 1.00 86.06 281 TYR A O 1
ATOM 2260 N N . GLN A 1 282 ? 19.178 13.700 -18.964 1.00 85.88 282 GLN A N 1
ATOM 2261 C CA . GLN A 1 282 ? 19.439 15.017 -18.387 1.00 85.88 282 GLN A CA 1
ATOM 2262 C C . GLN A 1 282 ? 20.469 15.794 -19.196 1.00 85.88 282 GLN A C 1
ATOM 2264 O O . GLN A 1 282 ? 21.527 15.257 -19.538 1.00 85.88 282 GLN A O 1
ATOM 2269 N N . SER A 1 283 ? 20.186 17.061 -19.487 1.00 82.00 283 SER A N 1
ATOM 2270 C CA . SER A 1 283 ? 21.108 17.924 -20.227 1.00 82.00 283 SER A CA 1
ATOM 2271 C C . SER A 1 283 ? 22.365 18.246 -19.412 1.00 82.00 283 SER A C 1
ATOM 2273 O O . SER A 1 283 ? 22.305 18.625 -18.243 1.00 82.00 283 SER A O 1
ATOM 2275 N N . ASN A 1 284 ? 23.537 18.150 -20.047 1.00 75.75 284 ASN A N 1
ATOM 2276 C CA . ASN A 1 284 ? 24.818 18.477 -19.413 1.00 75.75 284 ASN A CA 1
ATOM 2277 C C . ASN A 1 284 ? 25.204 19.973 -19.534 1.00 75.75 284 ASN A C 1
ATOM 2279 O O . ASN A 1 284 ? 26.321 20.341 -19.159 1.00 75.75 284 ASN A O 1
ATOM 2283 N N . GLY A 1 285 ? 24.338 20.838 -20.086 1.00 62.00 285 GLY A N 1
ATOM 2284 C CA . GLY A 1 285 ? 24.642 22.244 -20.396 1.00 62.00 285 GLY A CA 1
ATOM 2285 C C . GLY A 1 285 ? 23.496 23.215 -20.082 1.00 62.00 285 GLY A C 1
ATOM 2286 O O . GLY A 1 285 ? 22.328 22.901 -20.266 1.00 62.00 285 GLY A O 1
ATOM 2287 N N . GLY A 1 286 ? 23.837 24.426 -19.626 1.00 53.78 286 GLY A N 1
ATOM 2288 C CA . GLY A 1 286 ? 22.926 25.336 -18.911 1.00 53.78 286 GLY A CA 1
ATOM 2289 C C . GLY A 1 286 ? 21.782 26.012 -19.682 1.00 53.78 286 GLY A C 1
ATOM 2290 O O . GLY A 1 286 ? 21.188 26.915 -19.112 1.00 53.78 286 GLY A O 1
ATOM 2291 N N 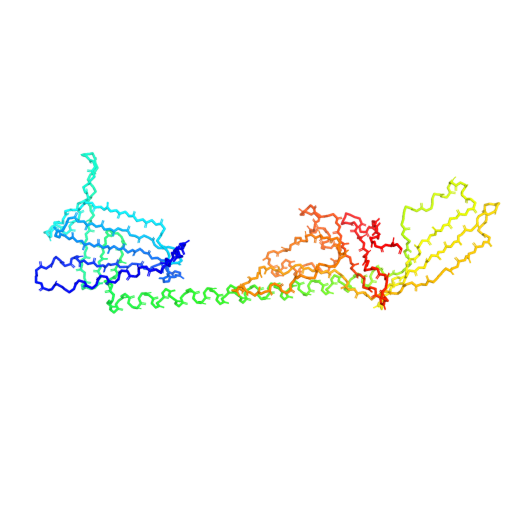. ASN A 1 287 ? 21.481 25.621 -20.926 1.00 64.94 287 ASN A N 1
ATOM 2292 C CA . ASN A 1 287 ? 20.398 26.206 -21.739 1.00 64.94 287 ASN A CA 1
ATOM 2293 C C . ASN A 1 287 ? 19.621 25.169 -22.584 1.00 64.94 287 ASN A C 1
ATOM 2295 O O . ASN A 1 287 ? 18.902 25.573 -23.492 1.00 64.94 287 ASN A O 1
ATOM 2299 N N . VAL A 1 288 ? 19.794 23.863 -22.351 1.00 68.75 288 VAL A N 1
ATOM 2300 C CA . VAL A 1 288 ? 19.049 22.823 -23.087 1.00 68.75 288 VAL A CA 1
ATOM 2301 C C . VAL A 1 288 ? 18.198 22.037 -22.103 1.00 68.75 288 VAL A C 1
ATOM 2303 O O . VAL A 1 288 ? 18.712 21.658 -21.049 1.00 68.75 288 VAL A O 1
ATOM 2306 N N . ASP A 1 289 ? 16.929 21.830 -22.446 1.00 74.19 289 ASP A N 1
ATOM 2307 C CA . ASP A 1 289 ? 15.971 21.092 -21.627 1.00 74.19 289 ASP A CA 1
ATOM 2308 C C . ASP A 1 289 ? 16.321 19.599 -21.565 1.00 74.19 289 ASP A C 1
ATOM 2310 O O . ASP A 1 289 ? 16.968 19.044 -22.457 1.00 74.19 289 ASP A O 1
ATOM 2314 N N . ASP A 1 290 ? 15.885 18.943 -20.493 1.00 79.38 290 ASP A N 1
ATOM 2315 C CA . ASP A 1 290 ? 15.923 17.487 -20.398 1.00 79.38 290 ASP A CA 1
ATOM 2316 C C . ASP A 1 290 ? 15.043 16.858 -21.484 1.00 79.38 290 ASP A C 1
ATOM 2318 O O . ASP A 1 290 ? 14.100 17.459 -22.003 1.00 79.38 290 ASP A O 1
ATOM 2322 N N . THR A 1 291 ? 15.348 15.615 -21.828 1.00 79.19 291 THR A N 1
ATOM 2323 C CA . THR A 1 291 ? 14.667 14.915 -22.912 1.00 79.19 291 THR A CA 1
ATOM 2324 C C . THR A 1 291 ? 14.438 13.450 -22.566 1.00 79.19 291 THR A C 1
ATOM 2326 O O . THR A 1 291 ? 14.901 12.962 -21.535 1.00 79.19 291 THR A O 1
ATOM 2329 N N . SER A 1 292 ? 13.685 12.732 -23.393 1.00 81.25 292 SER A N 1
ATOM 2330 C CA . SER A 1 292 ? 13.377 11.323 -23.160 1.00 81.25 292 SER A CA 1
ATOM 2331 C C . SER A 1 292 ? 13.272 10.534 -24.458 1.00 81.25 292 SER A C 1
ATOM 2333 O O . SER A 1 292 ? 12.957 11.081 -25.515 1.00 81.25 292 SER A O 1
ATOM 2335 N N . ILE A 1 293 ? 13.540 9.232 -24.358 1.00 82.06 293 ILE A N 1
ATOM 2336 C CA . ILE A 1 293 ? 13.180 8.254 -25.382 1.00 82.06 293 ILE A CA 1
ATOM 2337 C C . ILE A 1 293 ? 11.884 7.583 -24.946 1.00 82.06 293 ILE A C 1
ATOM 2339 O O . ILE A 1 293 ? 11.841 6.942 -23.894 1.00 82.06 293 ILE A O 1
ATOM 2343 N N . ILE A 1 294 ? 10.850 7.709 -25.778 1.00 84.00 294 ILE A N 1
ATOM 2344 C CA . ILE A 1 294 ? 9.533 7.127 -25.525 1.00 84.00 294 ILE A CA 1
ATOM 2345 C C . ILE A 1 294 ? 9.346 5.879 -26.392 1.00 84.00 294 ILE A C 1
ATOM 2347 O O . ILE A 1 294 ? 9.396 5.935 -27.625 1.00 84.00 294 ILE A O 1
ATOM 2351 N N . LEU A 1 295 ? 9.115 4.737 -25.743 1.00 84.06 295 LEU A N 1
ATOM 2352 C CA . LEU A 1 295 ? 8.807 3.462 -26.387 1.00 84.06 295 LEU A CA 1
ATOM 2353 C C . LEU A 1 295 ? 7.302 3.198 -26.356 1.00 84.06 295 LEU A C 1
ATOM 2355 O O . LEU A 1 295 ? 6.672 3.309 -25.305 1.00 84.06 295 LEU A O 1
ATOM 2359 N N . ASN A 1 296 ? 6.727 2.770 -27.481 1.00 83.25 296 ASN A N 1
ATOM 2360 C CA . ASN A 1 296 ? 5.344 2.297 -27.502 1.00 83.25 296 ASN A CA 1
ATOM 2361 C C . ASN A 1 296 ? 5.245 0.941 -26.813 1.00 83.25 296 ASN A C 1
ATOM 2363 O O . ASN A 1 296 ? 5.914 -0.011 -27.202 1.00 83.25 296 ASN A O 1
ATOM 2367 N N . VAL A 1 297 ? 4.342 0.807 -25.857 1.00 86.06 297 VAL A N 1
ATOM 2368 C CA . VAL A 1 297 ? 4.159 -0.431 -25.098 1.00 86.06 297 VAL A CA 1
ATOM 2369 C C . VAL A 1 297 ? 3.760 -1.636 -25.976 1.00 86.06 297 VAL A C 1
ATOM 2371 O O . VAL A 1 297 ? 4.120 -2.770 -25.669 1.00 86.06 297 VAL A O 1
ATOM 2374 N N . ASN A 1 298 ? 3.055 -1.430 -27.094 1.00 81.56 298 ASN A N 1
ATOM 2375 C CA . ASN A 1 298 ? 2.525 -2.536 -27.903 1.00 81.56 298 ASN A CA 1
ATOM 2376 C C . ASN A 1 298 ? 3.550 -3.173 -28.846 1.00 81.56 298 ASN A C 1
ATOM 2378 O O . ASN A 1 298 ? 3.417 -4.346 -29.193 1.00 81.56 298 ASN A O 1
ATOM 2382 N N . ASN A 1 299 ? 4.527 -2.403 -29.322 1.00 80.12 299 ASN A N 1
ATOM 2383 C CA . ASN A 1 299 ? 5.493 -2.869 -30.321 1.00 80.12 299 ASN A CA 1
ATOM 2384 C C . ASN A 1 299 ? 6.946 -2.487 -29.998 1.00 80.12 299 ASN A C 1
ATOM 2386 O O . ASN A 1 299 ? 7.838 -2.851 -30.761 1.00 80.12 299 ASN A O 1
ATOM 2390 N N . LEU A 1 300 ? 7.175 -1.768 -28.893 1.00 77.56 300 LEU A N 1
ATOM 2391 C CA . LEU A 1 300 ? 8.473 -1.290 -28.408 1.00 77.56 300 LEU A CA 1
ATOM 2392 C C . LEU A 1 300 ? 9.271 -0.505 -29.452 1.00 77.56 300 LEU A C 1
ATOM 2394 O O . LEU A 1 300 ? 10.491 -0.379 -29.358 1.00 77.56 300 LEU A O 1
ATOM 2398 N N . THR A 1 301 ? 8.580 0.053 -30.448 1.00 68.00 301 THR A N 1
ATOM 2399 C CA . THR A 1 301 ? 9.181 0.972 -31.408 1.00 68.00 301 THR A CA 1
ATOM 2400 C C . THR A 1 301 ? 9.146 2.390 -30.848 1.00 68.00 301 THR A C 1
ATOM 2402 O O . THR A 1 301 ? 8.187 2.770 -30.173 1.00 68.00 301 THR A O 1
ATOM 2405 N N . HIS A 1 302 ? 10.186 3.163 -31.152 1.00 61.78 302 HIS A N 1
ATOM 2406 C CA . HIS A 1 302 ? 10.320 4.576 -30.794 1.00 61.78 302 HIS A CA 1
ATOM 2407 C C . HIS A 1 302 ? 9.128 5.397 -31.294 1.00 61.78 302 HIS A C 1
ATOM 2409 O O . HIS A 1 302 ? 8.805 5.331 -32.481 1.00 61.78 302 HIS A O 1
ATOM 2415 N N . ILE A 1 303 ? 8.488 6.154 -30.399 1.00 56.50 303 ILE A N 1
ATOM 2416 C CA . ILE A 1 303 ? 7.346 7.009 -30.747 1.00 56.50 303 ILE A CA 1
ATOM 2417 C C . ILE A 1 303 ? 7.815 8.437 -31.017 1.00 56.50 303 ILE A C 1
ATOM 2419 O O . ILE A 1 303 ? 7.548 8.964 -32.091 1.00 56.50 303 ILE A O 1
ATOM 2423 N N . GLU A 1 304 ? 8.513 9.069 -30.073 1.00 55.56 304 GLU A N 1
ATOM 2424 C CA . GLU A 1 304 ? 8.740 10.516 -30.101 1.00 55.56 304 GLU A CA 1
ATOM 2425 C C . GLU A 1 304 ? 9.831 10.927 -29.099 1.00 55.56 304 GLU A C 1
ATOM 2427 O O . GLU A 1 304 ? 10.094 10.213 -28.129 1.00 55.56 304 GLU A O 1
ATOM 2432 N N . ILE A 1 305 ? 10.450 12.086 -29.338 1.00 53.25 305 ILE A N 1
ATOM 2433 C CA . ILE A 1 305 ? 11.343 12.765 -28.395 1.00 53.25 305 ILE A CA 1
ATOM 2434 C C . ILE A 1 305 ? 10.697 14.095 -28.036 1.00 53.25 305 ILE A C 1
ATOM 2436 O O . ILE A 1 305 ? 10.502 14.950 -28.899 1.00 53.25 305 ILE A O 1
ATOM 2440 N N . THR A 1 306 ? 10.389 14.285 -26.759 1.00 52.66 306 THR A N 1
ATOM 2441 C CA . THR A 1 306 ? 9.950 15.576 -26.229 1.00 52.66 306 THR A CA 1
ATOM 2442 C C . THR A 1 306 ? 11.171 16.397 -25.802 1.00 52.66 306 THR A C 1
ATOM 2444 O O . THR A 1 306 ? 12.087 15.863 -25.171 1.00 52.66 306 THR A O 1
ATOM 2447 N N . GLY A 1 307 ? 11.194 17.694 -26.131 1.00 44.97 307 GLY A N 1
ATOM 2448 C CA . GLY A 1 307 ? 12.173 18.650 -25.583 1.00 44.97 307 GLY A CA 1
ATOM 2449 C C . GLY A 1 307 ? 13.261 19.174 -26.530 1.00 44.97 307 GLY A C 1
ATOM 2450 O O . GLY A 1 307 ? 14.159 19.869 -26.072 1.00 44.97 307 GLY A O 1
ATOM 2451 N N . SER A 1 308 ? 13.211 18.908 -27.839 1.00 35.91 308 SER A N 1
ATOM 2452 C CA . SER A 1 308 ? 14.121 19.578 -28.783 1.00 35.91 308 SER A CA 1
ATOM 2453 C C . SER A 1 308 ? 13.573 20.948 -29.211 1.00 35.91 308 SER A C 1
ATOM 2455 O O . SER A 1 308 ? 12.646 21.008 -30.025 1.00 35.91 308 SER A O 1
ATOM 2457 N N . MET A 1 309 ? 14.164 22.033 -28.702 1.00 33.03 309 MET A N 1
ATOM 2458 C CA . MET A 1 309 ? 14.194 23.350 -29.358 1.00 33.03 309 MET A CA 1
ATOM 2459 C C . MET A 1 309 ? 15.635 23.806 -29.559 1.00 33.03 309 MET A C 1
ATOM 2461 O O . MET A 1 309 ? 16.432 23.677 -28.605 1.00 33.03 309 MET A O 1
#

Secondary structure (DSSP, 8-state):
-------------------SS--TT-EEEEEE-SS-SSSEEEEEEETTTTEEEEEEEETTEEEEEEEEEEEEETTTTEEEE---TT--EEEEEEEETTEEEETTEEEEETTSHHHHHHHHHHHHHHHHHHHHHHHHHHHHHHHHHHHHHHHHHHHHHHS-EEEEESS---TTS--SEEEEEEEEEETTEEEEEEEEEEEETTEEEEEEEEEEEEEEEEE--PPPS----TT---------SS--------SSHHHHHH--SHHHHHHHHHHTT--EEEEEEEESSTTS--EEEEEETTT--EEE-----

Sequence (309 aa):
MKQNLLIGGLLILVFSLGACGKNKIDGTWTQYSDYSEKDKTVYEIDTNNHKMTISEYSNGEIVTSSLKQITVDEKDKTIKEKGTELFTETIPYLVDHNQLTLDSEVLCKEGSKEDKEAKNKAKKERIKSEKKEKEDEEKLNEAILGLEKRLNNDFLKNYQGVWYSGEGIDTDSFMPATTINQLTVDTKGMSTQDVYIEVYENKPRKVEKKESTNYTFSGIQLPSKHEYTEESESNSSFSYGSSNVDYELPSTTKEIESLKTIDEFAKYEANHNIRELSFGYQSNGGNVDDTSIILNVNNLTHIEITGSM